Protein AF-A0A962ATX3-F1 (afdb_monomer_lite)

Radius of gyration: 27.22 Å; chains: 1; bounding box: 55×56×66 Å

Sequence (252 aa):
GVVLRQKAVEPQGEARDFSWIAAELARRSGLLDGYVAQLNRGISGVSPLKGETYDFALNAESALDPDKVWDAVCKAATVTLSQGKDCHGLDWFKEHGFYAIPQSRLGWYLTPTLEKQGLRYELPYQERLLRIGRELGNRLHENEIHWWDEQLTEYVGLPDWHDVPGRWERALVNAGGSLEEFPFWLLATKSMQYHSGGNAAIALMDEVSENLHGATGVILNEKTAQKLGISENDRVEVRSHIGATYGKAALV

Foldseek 3Di:
DDFDDDDPDPDDDPDDDPLLVVLVCCVVVVNLVVQLVCLQCAVVADHHLDDPQHHLRDDSVLSNPVQSSQQSRQQRRQCVQVVNPDGDGDVVCVVVRDDDDDDDPVVVDCVVVCVVVVHDDLPQFDPVLLVVLVVVVVVCVVVPNDPCVVVSVCSGRGDDDDPPVVVVQVVQVVLVHHCVVVVDDDDDDDQPLDPDVPCVPPVVSVVVQVPDQPRFWAEDEPVVCVVVVHDAQDWDWDDDSVDIDITGYRYD

Structure (mmCIF, N/CA/C/O backbone):
data_AF-A0A962ATX3-F1
#
_entry.id   AF-A0A962ATX3-F1
#
loop_
_atom_site.group_PDB
_atom_site.id
_atom_site.type_symbol
_atom_site.label_atom_id
_atom_site.label_alt_id
_atom_site.label_comp_id
_atom_site.label_asym_id
_atom_site.label_entity_id
_atom_site.label_seq_id
_atom_site.pdbx_PDB_ins_code
_atom_site.Cartn_x
_atom_site.Cartn_y
_atom_site.Cartn_z
_atom_site.occupancy
_atom_site.B_iso_or_equiv
_atom_site.auth_seq_id
_atom_site.auth_comp_id
_atom_site.auth_asym_id
_atom_site.auth_atom_id
_atom_site.pdbx_PDB_model_num
ATOM 1 N N . GLY A 1 1 ? 18.201 -3.810 -5.733 1.00 91.62 1 GLY A N 1
ATOM 2 C CA . GLY A 1 1 ? 18.114 -5.190 -6.245 1.00 91.62 1 GLY A CA 1
ATOM 3 C C . GLY A 1 1 ? 16.753 -5.410 -6.865 1.00 91.62 1 GLY A C 1
ATOM 4 O O . GLY A 1 1 ? 15.912 -4.525 -6.767 1.00 91.62 1 GLY A O 1
ATOM 5 N N . VAL A 1 2 ? 16.550 -6.566 -7.482 1.00 94.62 2 VAL A N 1
ATOM 6 C CA . VAL A 1 2 ? 15.277 -7.011 -8.064 1.00 94.62 2 VAL A CA 1
ATOM 7 C C . VAL A 1 2 ? 14.985 -8.439 -7.638 1.00 94.62 2 VAL A C 1
ATOM 9 O O . VAL A 1 2 ? 15.907 -9.218 -7.408 1.00 94.62 2 VAL A O 1
ATOM 12 N N . VAL A 1 3 ? 13.704 -8.771 -7.531 1.00 95.31 3 VAL A N 1
ATOM 13 C CA . VAL A 1 3 ? 13.219 -10.097 -7.143 1.00 95.31 3 VAL A CA 1
ATOM 14 C C . VAL A 1 3 ? 12.189 -10.565 -8.160 1.00 95.31 3 VAL A C 1
ATOM 16 O O . VAL A 1 3 ? 11.337 -9.779 -8.579 1.00 95.31 3 VAL A O 1
ATOM 19 N N . LEU A 1 4 ? 12.267 -11.835 -8.553 1.00 93.06 4 LEU A N 1
ATOM 20 C CA . LEU A 1 4 ? 11.255 -12.465 -9.388 1.00 93.06 4 LEU A CA 1
ATOM 21 C C . LEU A 1 4 ? 10.217 -13.140 -8.493 1.00 93.06 4 LEU A C 1
ATOM 23 O O . LEU A 1 4 ? 10.527 -14.057 -7.732 1.00 93.06 4 LEU A O 1
ATOM 27 N N . ARG A 1 5 ? 8.955 -12.731 -8.629 1.00 90.69 5 ARG A N 1
ATOM 28 C CA . ARG A 1 5 ? 7.831 -13.496 -8.090 1.00 90.69 5 ARG A CA 1
ATOM 29 C C . ARG A 1 5 ? 7.410 -14.531 -9.130 1.00 90.69 5 ARG A C 1
ATOM 31 O O . ARG A 1 5 ? 6.688 -14.201 -10.062 1.00 90.69 5 ARG A O 1
ATOM 38 N N . GLN A 1 6 ? 7.862 -15.770 -8.963 1.00 88.00 6 GLN A N 1
ATOM 39 C CA . GLN A 1 6 ? 7.507 -16.882 -9.849 1.00 88.00 6 GLN A CA 1
ATOM 40 C C . GLN A 1 6 ? 6.391 -17.757 -9.271 1.00 88.00 6 GLN A C 1
ATOM 42 O O . GLN A 1 6 ? 6.128 -17.747 -8.064 1.00 88.00 6 GLN A O 1
ATOM 47 N N . LYS A 1 7 ? 5.738 -18.537 -10.139 1.00 88.62 7 LYS A N 1
ATOM 48 C CA . LYS A 1 7 ? 4.785 -19.561 -9.704 1.00 88.62 7 LYS A CA 1
ATOM 49 C C . LYS A 1 7 ? 5.510 -20.632 -8.881 1.00 88.62 7 LYS A C 1
ATOM 51 O O . LYS A 1 7 ? 6.518 -21.172 -9.319 1.00 88.62 7 LYS A O 1
ATOM 56 N N . ALA A 1 8 ? 4.991 -20.934 -7.693 1.00 88.62 8 ALA A N 1
ATOM 57 C CA . ALA A 1 8 ? 5.473 -22.048 -6.870 1.00 88.62 8 ALA A CA 1
ATOM 58 C C . ALA A 1 8 ? 4.685 -23.346 -7.128 1.00 88.62 8 ALA A C 1
ATOM 60 O O . ALA A 1 8 ? 5.180 -24.438 -6.874 1.00 88.62 8 ALA A O 1
ATOM 61 N N . VAL A 1 9 ? 3.455 -23.217 -7.631 1.00 92.69 9 VAL A N 1
ATOM 62 C CA . VAL A 1 9 ? 2.546 -24.312 -7.987 1.00 92.69 9 VAL A CA 1
ATOM 63 C C . VAL A 1 9 ? 1.795 -23.947 -9.264 1.00 92.69 9 VAL A C 1
ATOM 65 O O . VAL A 1 9 ? 1.727 -22.768 -9.629 1.00 92.69 9 VAL A O 1
ATOM 68 N N . GLU A 1 10 ? 1.206 -24.938 -9.931 1.00 92.50 10 GLU A N 1
ATOM 69 C CA . GLU A 1 10 ? 0.324 -24.656 -11.062 1.00 92.50 10 GLU A CA 1
ATOM 70 C C . GLU A 1 10 ? -0.936 -23.893 -10.609 1.00 92.50 10 GLU A C 1
ATOM 72 O O . GLU A 1 10 ? -1.483 -24.183 -9.532 1.00 92.50 10 GLU A O 1
ATOM 77 N N . PRO A 1 11 ? -1.407 -22.911 -11.405 1.00 91.56 11 PRO A N 1
ATOM 78 C CA . PRO A 1 11 ? -2.624 -22.168 -11.101 1.00 91.56 11 PRO A CA 1
ATOM 79 C C . PRO A 1 11 ? -3.819 -23.101 -10.886 1.00 91.56 11 PRO A C 1
ATOM 81 O O . PRO A 1 11 ? -4.039 -24.039 -11.649 1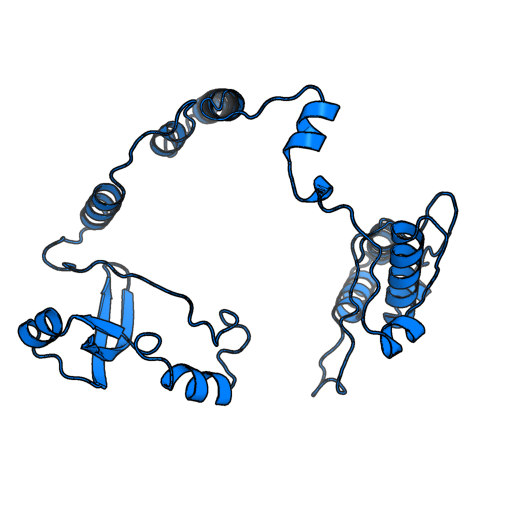.00 91.56 11 PRO A O 1
ATOM 84 N N . GLN A 1 12 ? -4.608 -22.833 -9.846 1.00 93.06 12 GLN A N 1
ATOM 85 C CA . GLN A 1 12 ? -5.828 -23.589 -9.572 1.00 93.06 12 GLN A CA 1
ATOM 86 C C . GLN A 1 12 ? -6.977 -23.072 -10.452 1.00 93.06 12 GLN A C 1
ATOM 88 O O . GLN A 1 12 ? -7.176 -21.861 -10.580 1.00 93.06 12 GLN A O 1
ATOM 93 N N . GLY A 1 13 ? -7.745 -23.987 -11.049 1.00 94.25 13 GLY A N 1
ATOM 94 C CA . GLY A 1 13 ? -8.856 -23.648 -11.942 1.00 94.25 13 GLY A CA 1
ATOM 95 C C . GLY A 1 13 ? -8.405 -22.924 -13.217 1.00 94.25 13 GLY A C 1
ATOM 96 O O . GLY A 1 13 ? -7.436 -23.315 -13.864 1.00 94.25 13 GLY A O 1
ATOM 97 N N . GLU A 1 14 ? -9.115 -21.857 -13.590 1.00 94.75 14 GLU A N 1
ATOM 98 C CA . GLU A 1 14 ? -8.838 -21.065 -14.799 1.00 94.75 14 GLU A CA 1
ATOM 99 C C . GLU A 1 14 ? -8.003 -19.801 -14.536 1.00 94.75 14 GLU A C 1
ATOM 101 O O . GLU A 1 14 ? -7.940 -18.909 -15.381 1.00 94.75 14 GLU A O 1
ATOM 106 N N . ALA A 1 15 ? -7.337 -19.708 -13.381 1.00 94.00 15 ALA A N 1
ATOM 107 C CA . ALA A 1 15 ? -6.471 -18.574 -13.074 1.00 94.00 15 ALA A CA 1
ATOM 108 C C . ALA A 1 15 ? -5.354 -18.407 -14.128 1.00 94.00 15 ALA A C 1
ATOM 110 O O . ALA A 1 15 ? -4.843 -19.379 -14.699 1.00 94.00 15 ALA A O 1
ATOM 111 N N . ARG A 1 16 ? -4.991 -17.153 -14.413 1.00 92.69 16 ARG A N 1
ATOM 112 C CA . ARG A 1 16 ? -3.966 -16.768 -15.397 1.00 92.69 16 ARG A CA 1
ATOM 113 C C . ARG A 1 16 ? -3.046 -15.704 -14.811 1.00 92.69 16 ARG A C 1
ATOM 115 O O . ARG A 1 16 ? -3.441 -14.967 -13.912 1.00 92.69 16 ARG A O 1
ATOM 122 N N . ASP A 1 17 ? -1.828 -15.634 -15.340 1.00 91.00 17 ASP A N 1
ATOM 123 C CA . ASP A 1 17 ? -0.866 -14.586 -15.000 1.00 91.00 17 ASP A CA 1
ATOM 124 C C . ASP A 1 17 ? -1.398 -13.193 -15.384 1.00 91.00 17 ASP A C 1
ATOM 126 O O . ASP A 1 17 ? -2.063 -13.035 -16.410 1.00 91.00 17 ASP A O 1
ATOM 130 N N . PHE A 1 18 ? -1.091 -12.165 -14.590 1.00 92.12 18 PHE A N 1
ATOM 131 C CA . PHE A 1 18 ? -1.559 -10.804 -14.871 1.00 92.12 18 PHE A CA 1
ATOM 132 C C . PHE A 1 18 ? -0.996 -10.233 -16.176 1.00 92.12 18 PHE A C 1
ATOM 134 O O . PHE A 1 18 ? -1.698 -9.485 -16.856 1.00 92.12 18 PHE A O 1
ATOM 141 N N . SER A 1 19 ? 0.225 -10.607 -16.561 1.00 92.12 19 SER A N 1
ATOM 142 C CA . SER A 1 19 ? 0.828 -10.203 -17.839 1.00 92.12 19 SER A CA 1
ATOM 143 C C . SER A 1 19 ? 0.077 -10.849 -19.000 1.00 92.12 19 SER A C 1
ATOM 145 O O . SER A 1 19 ? -0.226 -10.170 -19.975 1.00 92.12 19 SER A O 1
ATOM 147 N N . TRP A 1 20 ? -0.321 -12.120 -18.854 1.00 95.12 20 TRP A N 1
ATOM 148 C CA . TRP A 1 20 ? -1.184 -12.795 -19.829 1.00 95.12 20 TRP A CA 1
ATOM 149 C C . TRP A 1 20 ? -2.545 -12.098 -19.957 1.00 95.12 20 TRP A C 1
ATOM 151 O O . TRP A 1 20 ? -2.993 -11.820 -21.066 1.00 95.12 20 TRP A O 1
ATOM 161 N N . ILE A 1 21 ? -3.191 -11.770 -18.830 1.00 96.19 21 ILE A N 1
ATOM 162 C CA . ILE A 1 21 ? -4.495 -11.087 -18.825 1.00 96.19 21 ILE A CA 1
ATOM 163 C C . ILE A 1 21 ? -4.382 -9.716 -19.503 1.00 96.19 21 ILE A C 1
ATOM 165 O O . ILE A 1 21 ? -5.198 -9.389 -20.362 1.00 96.19 21 ILE A O 1
ATOM 169 N N . ALA A 1 22 ? -3.369 -8.923 -19.147 1.00 95.81 22 ALA A N 1
ATOM 170 C CA . ALA A 1 22 ? -3.146 -7.603 -19.729 1.00 95.81 22 ALA A CA 1
ATOM 171 C C . ALA A 1 22 ? -2.876 -7.681 -21.239 1.00 95.81 22 ALA A C 1
ATOM 173 O O . ALA A 1 22 ? -3.471 -6.922 -22.005 1.00 95.81 22 ALA A O 1
ATOM 174 N N . ALA A 1 23 ? -2.040 -8.628 -21.668 1.00 96.25 23 ALA A N 1
ATOM 175 C CA . ALA A 1 23 ? -1.739 -8.859 -23.073 1.00 96.25 23 ALA A CA 1
ATOM 176 C C . ALA A 1 23 ? -2.991 -9.270 -23.864 1.00 96.25 23 ALA A C 1
ATOM 178 O O . ALA A 1 23 ? -3.261 -8.726 -24.936 1.00 96.25 23 ALA A O 1
ATOM 179 N N . GLU A 1 24 ? -3.810 -10.170 -23.317 1.00 97.62 24 GLU A N 1
ATOM 180 C CA . GLU A 1 24 ? -5.029 -10.627 -23.981 1.00 97.62 24 GLU A CA 1
ATOM 181 C C . GLU A 1 24 ? -6.105 -9.534 -24.039 1.00 97.62 24 GLU A C 1
ATOM 183 O O . GLU A 1 24 ? -6.782 -9.385 -25.060 1.00 97.62 24 GLU A O 1
ATOM 188 N N . LEU A 1 25 ? -6.232 -8.712 -22.993 1.00 97.75 25 LEU A N 1
ATOM 189 C CA . LEU A 1 25 ? -7.090 -7.527 -23.015 1.00 97.75 25 LEU A CA 1
ATOM 190 C C . LEU A 1 25 ? -6.619 -6.524 -24.069 1.00 97.75 25 LEU A C 1
ATOM 192 O O . LEU A 1 25 ? -7.440 -6.045 -24.852 1.00 97.75 25 LEU A O 1
ATOM 196 N N . ALA A 1 26 ? -5.318 -6.240 -24.144 1.00 97.44 26 ALA A N 1
ATOM 197 C CA . ALA A 1 26 ? -4.757 -5.342 -25.149 1.00 97.44 26 ALA A CA 1
ATOM 198 C C . ALA A 1 26 ? -5.007 -5.866 -26.571 1.00 97.44 26 ALA A C 1
ATOM 200 O O . ALA A 1 26 ? -5.453 -5.118 -27.440 1.00 97.44 26 ALA A O 1
ATOM 201 N N . ARG A 1 27 ? -4.812 -7.169 -26.798 1.00 97.62 27 ARG A N 1
ATOM 202 C CA . ARG A 1 27 ? -5.076 -7.816 -28.088 1.00 97.62 27 ARG A CA 1
ATOM 203 C C . ARG A 1 27 ? -6.549 -7.721 -28.486 1.00 97.62 27 ARG A C 1
ATOM 205 O O . ARG A 1 27 ? -6.852 -7.348 -29.615 1.00 97.62 27 ARG A O 1
ATOM 212 N N . ARG A 1 28 ? -7.472 -8.035 -27.571 1.00 98.00 28 ARG A N 1
ATOM 213 C CA . ARG A 1 28 ? -8.923 -8.042 -27.843 1.00 98.00 28 ARG A CA 1
ATOM 214 C C . ARG A 1 28 ? -9.533 -6.647 -27.968 1.00 98.00 28 ARG A C 1
ATOM 216 O O . ARG A 1 28 ? -10.551 -6.501 -28.633 1.00 98.00 28 ARG A O 1
ATOM 223 N N . SER A 1 29 ? -8.925 -5.643 -27.342 1.00 98.06 29 SER A N 1
ATOM 224 C CA . SER A 1 29 ? -9.371 -4.243 -27.405 1.00 98.06 29 SER A CA 1
ATOM 225 C C . SER A 1 29 ? -8.699 -3.420 -28.510 1.00 98.06 29 SER A C 1
ATOM 227 O O . SER A 1 29 ? -9.014 -2.243 -28.658 1.00 98.06 29 SER A O 1
ATOM 229 N N . GLY A 1 30 ? -7.787 -4.010 -29.294 1.00 97.19 30 GLY A N 1
ATOM 230 C CA . GLY A 1 30 ? -7.057 -3.291 -30.345 1.00 97.19 30 GLY A CA 1
ATOM 231 C C . GLY A 1 30 ? -5.980 -2.334 -29.816 1.00 97.19 30 GLY A C 1
ATOM 232 O O . GLY A 1 30 ? -5.569 -1.423 -30.525 1.00 97.19 30 GLY A O 1
ATOM 233 N N . LEU A 1 31 ? -5.513 -2.533 -28.580 1.00 97.81 31 LEU A N 1
ATOM 234 C CA . LEU A 1 31 ? -4.503 -1.708 -27.905 1.00 97.81 31 LEU A CA 1
ATOM 235 C C . LEU A 1 31 ? -3.115 -2.369 -27.859 1.00 97.81 31 LEU A C 1
ATOM 237 O O . LEU A 1 31 ? -2.251 -1.933 -27.097 1.00 97.81 31 LEU A O 1
ATOM 241 N N . LEU A 1 32 ? -2.887 -3.423 -28.652 1.00 97.38 32 LEU A N 1
ATOM 242 C CA . LEU A 1 32 ? -1.660 -4.225 -28.592 1.00 97.38 32 LEU A CA 1
ATOM 243 C C . LEU A 1 32 ? -0.396 -3.390 -28.840 1.00 97.38 32 LEU A C 1
ATOM 245 O O . LEU A 1 32 ? 0.548 -3.485 -28.062 1.00 97.38 32 LEU A O 1
ATOM 249 N N . ASP A 1 33 ? -0.392 -2.519 -29.849 1.00 97.44 33 ASP A N 1
ATOM 250 C CA . ASP A 1 33 ? 0.778 -1.683 -30.158 1.00 97.44 33 ASP A CA 1
ATOM 251 C C . ASP A 1 33 ? 1.105 -0.711 -29.016 1.00 97.44 33 ASP A C 1
ATOM 253 O O . ASP A 1 33 ? 2.266 -0.537 -28.638 1.00 97.44 33 ASP A O 1
ATOM 257 N N . GLY A 1 34 ? 0.069 -0.118 -28.414 1.00 97.38 34 GLY A N 1
ATOM 258 C CA . GLY A 1 34 ? 0.212 0.743 -27.242 1.00 97.38 34 GLY A CA 1
ATOM 259 C C . GLY A 1 34 ? 0.752 -0.022 -26.033 1.00 97.38 34 GLY A C 1
ATOM 260 O O . GLY A 1 34 ? 1.644 0.470 -25.344 1.00 97.38 34 GLY A O 1
ATOM 261 N N . TYR A 1 35 ? 0.265 -1.242 -25.807 1.00 96.94 35 TYR A N 1
ATOM 262 C CA . TYR A 1 35 ? 0.745 -2.128 -24.748 1.00 96.94 35 TYR A CA 1
ATOM 263 C C . TYR A 1 35 ? 2.224 -2.497 -24.935 1.00 96.94 35 TYR A C 1
ATOM 265 O O . TYR A 1 35 ? 3.023 -2.289 -24.022 1.00 96.94 35 TYR A O 1
ATOM 273 N N . VAL A 1 36 ? 2.618 -2.935 -26.136 1.00 97.62 36 VAL A N 1
ATOM 274 C CA . VAL A 1 36 ? 4.014 -3.261 -26.486 1.00 97.62 36 VAL A CA 1
ATOM 275 C C . VAL A 1 36 ? 4.926 -2.052 -26.280 1.00 97.62 36 VAL A C 1
ATOM 277 O O . VAL A 1 36 ? 5.998 -2.167 -25.683 1.00 97.62 36 VAL A O 1
ATOM 280 N N . ALA A 1 37 ? 4.499 -0.866 -26.723 1.00 97.75 37 ALA A N 1
ATOM 281 C CA . ALA A 1 37 ? 5.271 0.359 -26.548 1.00 97.75 37 ALA A CA 1
ATOM 282 C C . ALA A 1 37 ? 5.504 0.692 -25.065 1.00 97.75 37 ALA A C 1
ATOM 284 O O . ALA A 1 37 ? 6.596 1.131 -24.701 1.00 97.75 37 ALA A O 1
ATOM 285 N N . GLN A 1 38 ? 4.510 0.470 -24.201 1.00 97.12 38 GLN A N 1
ATOM 2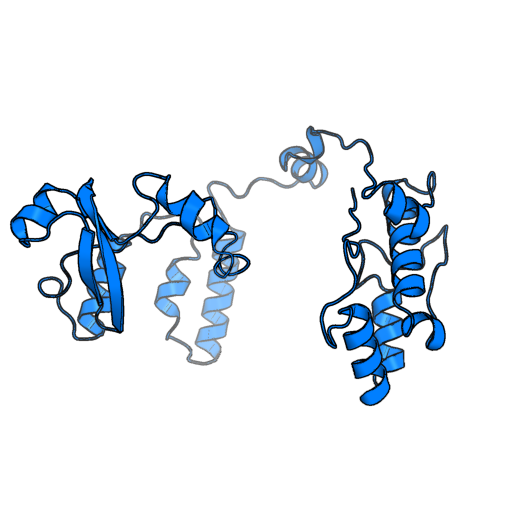86 C CA . GLN A 1 38 ? 4.652 0.697 -22.760 1.00 97.12 38 GLN A CA 1
ATOM 287 C C . GLN A 1 38 ? 5.527 -0.364 -22.084 1.00 97.12 38 GLN A C 1
ATOM 289 O O . GLN A 1 38 ? 6.364 -0.006 -21.253 1.00 97.12 38 GLN A O 1
ATOM 294 N N . LEU A 1 39 ? 5.417 -1.639 -22.479 1.00 96.56 39 LEU A N 1
ATOM 295 C CA . LEU A 1 39 ? 6.339 -2.687 -22.026 1.00 96.56 39 LEU A CA 1
ATOM 296 C C . LEU A 1 39 ? 7.790 -2.321 -22.347 1.00 96.56 39 LEU A C 1
ATOM 298 O O . LEU A 1 39 ? 8.636 -2.331 -21.458 1.00 96.56 39 LEU A O 1
ATOM 302 N N . ASN A 1 40 ? 8.062 -1.897 -23.583 1.00 97.62 40 ASN A N 1
ATOM 303 C CA . ASN A 1 40 ? 9.403 -1.499 -24.017 1.00 97.62 40 ASN A CA 1
ATOM 304 C C . ASN A 1 40 ? 9.936 -0.260 -23.283 1.00 97.62 40 ASN A C 1
ATOM 306 O O . ASN A 1 40 ? 11.144 -0.140 -23.077 1.00 97.62 40 ASN A O 1
ATOM 310 N N . ARG A 1 41 ? 9.051 0.636 -22.829 1.00 96.88 41 ARG A N 1
ATOM 311 C CA . ARG A 1 41 ? 9.404 1.768 -21.952 1.00 96.88 41 ARG A CA 1
ATOM 312 C C . ARG A 1 41 ? 9.690 1.356 -20.505 1.00 96.88 41 ARG A C 1
ATOM 314 O O . ARG A 1 41 ? 10.130 2.196 -19.727 1.00 96.88 41 ARG A O 1
ATOM 321 N N . GLY A 1 42 ? 9.482 0.087 -20.156 1.00 93.88 42 GLY A N 1
ATOM 322 C CA . GLY A 1 42 ? 9.803 -0.467 -18.845 1.00 93.88 42 GLY A CA 1
ATOM 323 C C . GLY A 1 42 ? 8.666 -0.393 -17.831 1.00 93.88 42 GLY A C 1
ATOM 324 O O . GLY A 1 42 ? 8.933 -0.542 -16.645 1.00 93.88 42 GLY A O 1
ATOM 325 N N . ILE A 1 43 ? 7.408 -0.188 -18.251 1.00 91.06 43 ILE A N 1
ATOM 326 C CA . ILE A 1 43 ? 6.273 -0.023 -17.317 1.00 91.06 43 ILE A CA 1
ATOM 327 C C . ILE A 1 43 ? 6.079 -1.223 -16.371 1.00 91.06 43 ILE A C 1
ATOM 329 O O . ILE A 1 43 ? 5.577 -1.070 -15.261 1.00 91.06 43 ILE A O 1
ATOM 333 N N . SER A 1 44 ? 6.481 -2.416 -16.812 1.00 80.12 44 SER A N 1
ATOM 334 C CA . SER A 1 44 ? 6.357 -3.674 -16.067 1.00 80.12 44 SER A CA 1
ATOM 335 C C . SER A 1 44 ? 7.645 -4.084 -15.346 1.00 80.12 44 SER A C 1
ATOM 337 O O . SER A 1 44 ? 7.708 -5.176 -14.789 1.00 80.12 44 SER A O 1
ATOM 339 N N . GLY A 1 45 ? 8.678 -3.238 -15.359 1.00 84.38 45 GLY A N 1
ATOM 340 C CA . GLY A 1 45 ? 9.995 -3.543 -14.810 1.00 84.38 45 GLY A CA 1
ATOM 341 C C . GLY A 1 45 ? 10.655 -2.342 -14.139 1.00 84.38 45 GLY A C 1
ATOM 342 O O . GLY A 1 45 ? 10.027 -1.331 -13.843 1.00 84.38 45 GLY A O 1
ATOM 343 N N . VAL A 1 46 ? 11.956 -2.468 -13.878 1.00 80.75 46 VAL A N 1
ATOM 344 C CA . VAL A 1 46 ? 12.764 -1.406 -13.247 1.00 80.75 46 VAL A CA 1
ATOM 345 C C . VAL A 1 46 ? 13.431 -0.504 -14.291 1.00 80.75 46 VAL A C 1
ATOM 347 O O . VAL A 1 46 ? 13.949 0.562 -13.964 1.00 80.75 46 VAL A O 1
ATOM 350 N N . SER A 1 47 ? 13.464 -0.919 -15.559 1.00 92.62 47 SER A N 1
ATOM 351 C CA . SER A 1 47 ? 14.202 -0.229 -16.619 1.00 92.62 47 SER A CA 1
ATOM 352 C C . SER A 1 47 ? 13.540 -0.438 -17.983 1.00 92.62 47 SER A C 1
ATOM 354 O O . SER A 1 47 ? 12.867 -1.457 -18.171 1.00 92.62 47 SER A O 1
ATOM 356 N N . PRO A 1 48 ? 13.722 0.495 -18.936 1.00 96.88 48 PRO A N 1
ATOM 357 C CA . PRO A 1 48 ? 13.345 0.280 -20.329 1.00 96.88 48 PRO A CA 1
ATOM 358 C C . PRO A 1 48 ? 13.977 -0.996 -20.888 1.00 96.88 48 PRO A C 1
ATOM 360 O O . PRO A 1 48 ? 15.080 -1.366 -20.499 1.00 96.88 48 PRO A O 1
ATOM 363 N N . LEU A 1 49 ? 13.312 -1.652 -21.838 1.00 97.50 49 LEU A N 1
ATOM 364 C CA . LEU A 1 49 ? 13.843 -2.879 -22.450 1.00 97.50 49 LEU A CA 1
ATOM 365 C C . LEU A 1 49 ? 14.948 -2.601 -23.474 1.00 97.50 49 LEU A C 1
ATOM 367 O O . LEU A 1 49 ? 15.604 -3.525 -23.944 1.00 97.50 49 LEU A O 1
ATOM 371 N N . LYS A 1 50 ? 15.189 -1.329 -23.791 1.00 96.88 50 LYS A N 1
ATOM 372 C CA . LYS A 1 50 ? 16.256 -0.870 -24.673 1.00 96.88 50 LYS A CA 1
ATOM 373 C C . LYS A 1 50 ? 17.021 0.271 -24.013 1.00 96.88 50 LYS A C 1
ATOM 375 O O . LYS A 1 50 ? 16.416 1.253 -23.585 1.00 96.88 50 LYS A O 1
ATOM 380 N N . GLY A 1 51 ? 18.341 0.140 -23.971 1.00 92.81 51 GLY A N 1
ATOM 381 C CA . GLY A 1 51 ? 19.273 1.145 -23.470 1.00 92.81 51 GLY A CA 1
ATOM 382 C C . GLY A 1 51 ? 20.396 1.413 -24.470 1.00 92.81 51 GLY A C 1
ATOM 383 O O . GLY A 1 51 ? 20.341 0.984 -25.619 1.00 92.81 51 GLY A O 1
ATOM 384 N N . GLU A 1 52 ? 21.438 2.118 -24.032 1.00 92.00 52 GLU A N 1
ATOM 385 C CA . GLU A 1 52 ? 22.604 2.408 -24.883 1.00 92.00 52 GLU A CA 1
ATOM 386 C C . GLU A 1 52 ? 23.416 1.148 -25.218 1.00 92.00 52 GLU A C 1
ATOM 388 O O . GLU A 1 52 ? 23.969 1.033 -26.308 1.00 92.00 52 GLU A O 1
ATOM 393 N N . THR A 1 53 ? 23.479 0.195 -24.284 1.00 91.75 53 THR A N 1
ATOM 394 C CA . THR A 1 53 ? 24.349 -0.990 -24.362 1.00 91.75 53 THR A CA 1
ATOM 395 C C . THR A 1 53 ? 23.593 -2.303 -24.566 1.00 91.75 53 THR A C 1
ATOM 397 O O . THR A 1 53 ? 24.219 -3.358 -24.649 1.00 91.75 53 THR A O 1
ATOM 400 N N . TYR A 1 54 ? 22.261 -2.265 -24.641 1.00 96.06 54 TYR A N 1
ATOM 401 C CA . TYR A 1 54 ? 21.421 -3.453 -24.782 1.00 96.06 54 TYR A CA 1
ATOM 402 C C . TYR A 1 54 ? 20.109 -3.152 -25.513 1.00 96.06 54 TYR A C 1
ATOM 404 O O . TYR A 1 54 ? 19.577 -2.044 -25.437 1.00 96.06 54 TYR A O 1
ATOM 412 N N . ASP A 1 55 ? 19.559 -4.169 -26.175 1.00 97.31 55 ASP A N 1
ATOM 413 C CA . ASP A 1 55 ? 18.241 -4.119 -26.807 1.00 97.31 55 ASP A CA 1
ATOM 414 C C . ASP A 1 55 ? 17.523 -5.461 -26.608 1.00 97.31 55 ASP A C 1
ATOM 416 O O . ASP A 1 55 ? 17.863 -6.469 -27.225 1.00 97.31 55 ASP A O 1
ATOM 420 N N . PHE A 1 56 ? 16.551 -5.469 -25.698 1.00 97.75 56 PHE A N 1
ATOM 421 C CA . PHE A 1 56 ? 15.652 -6.586 -25.404 1.00 97.75 56 PHE A CA 1
ATOM 422 C C . PHE A 1 56 ? 14.202 -6.221 -25.748 1.00 97.75 56 PHE A C 1
ATOM 424 O O . PHE A 1 56 ? 13.267 -6.761 -25.156 1.00 97.75 56 PHE A O 1
ATOM 431 N N . ALA A 1 57 ? 14.003 -5.260 -26.658 1.00 97.44 57 ALA A N 1
ATOM 432 C CA . ALA A 1 57 ? 12.677 -4.795 -27.021 1.00 97.44 57 ALA A CA 1
ATOM 433 C C . ALA A 1 57 ? 11.809 -5.931 -27.581 1.00 97.44 57 ALA A C 1
ATOM 435 O O . ALA A 1 57 ? 12.236 -6.766 -28.379 1.00 97.44 57 ALA A O 1
ATOM 436 N N . LEU A 1 58 ? 10.549 -5.917 -27.170 1.00 97.50 58 LEU A N 1
ATOM 437 C CA . LEU A 1 58 ? 9.521 -6.856 -27.574 1.00 97.50 58 LEU A CA 1
ATOM 438 C C . LEU A 1 58 ? 8.794 -6.336 -28.816 1.00 97.50 58 LEU A C 1
ATOM 440 O O . LEU A 1 58 ? 8.563 -5.134 -28.973 1.00 97.50 58 LEU A O 1
ATOM 444 N N . ASN A 1 59 ? 8.376 -7.263 -29.670 1.00 97.25 59 ASN A N 1
ATOM 445 C CA . ASN A 1 59 ? 7.382 -7.040 -30.714 1.00 97.25 59 ASN A CA 1
ATOM 446 C C . ASN A 1 59 ? 5.991 -7.528 -30.261 1.00 97.25 59 ASN A C 1
ATOM 448 O O . ASN A 1 59 ? 5.838 -8.082 -29.168 1.00 97.25 59 ASN A O 1
ATOM 452 N N . ALA A 1 60 ? 4.984 -7.336 -31.118 1.00 95.38 60 ALA A N 1
ATOM 453 C CA . ALA A 1 60 ? 3.599 -7.720 -30.848 1.00 95.38 60 ALA A CA 1
ATOM 454 C C . ALA A 1 60 ? 3.431 -9.205 -30.493 1.00 95.38 60 ALA A C 1
ATOM 456 O O . ALA A 1 60 ? 2.663 -9.516 -29.594 1.00 95.38 60 ALA A O 1
ATOM 457 N N . GLU A 1 61 ? 4.155 -10.115 -31.145 1.00 95.50 61 GLU A N 1
ATOM 458 C CA . GLU A 1 61 ? 4.060 -11.552 -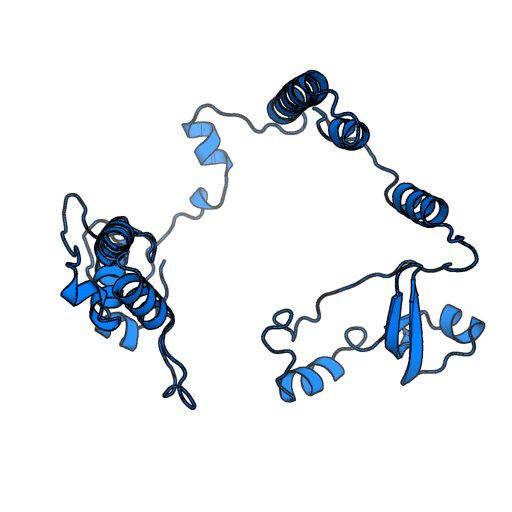30.871 1.00 95.50 61 GLU A CA 1
ATOM 459 C C . GLU A 1 61 ? 4.737 -11.914 -29.545 1.00 95.50 61 GLU A C 1
ATOM 461 O O . GLU A 1 61 ? 4.154 -12.600 -28.710 1.00 95.50 61 GLU A O 1
ATOM 466 N N . SER A 1 62 ? 5.950 -11.408 -29.305 1.00 95.81 62 SER A N 1
ATOM 467 C CA . SER A 1 62 ? 6.677 -11.679 -28.062 1.00 95.81 62 SER A CA 1
ATOM 468 C C . SER A 1 62 ? 6.018 -11.057 -26.832 1.00 95.81 62 SER A C 1
ATOM 470 O O . SER A 1 62 ? 6.166 -11.588 -25.741 1.00 95.81 62 SER A O 1
ATOM 472 N N . ALA A 1 63 ? 5.280 -9.955 -26.994 1.00 95.06 63 ALA A N 1
ATOM 473 C CA . ALA A 1 63 ? 4.553 -9.315 -25.900 1.00 95.06 63 ALA A CA 1
ATOM 474 C C . ALA A 1 63 ? 3.306 -10.095 -25.452 1.00 95.06 63 ALA A C 1
ATOM 476 O O . ALA A 1 63 ? 2.776 -9.821 -24.379 1.00 95.06 63 ALA A O 1
ATOM 477 N N . LEU A 1 64 ? 2.830 -11.054 -26.256 1.00 95.75 64 LEU A N 1
ATOM 478 C CA . LEU A 1 64 ? 1.724 -11.943 -25.884 1.00 95.75 64 LEU A CA 1
ATOM 479 C C . LEU A 1 64 ? 2.186 -13.148 -25.051 1.00 95.75 64 LEU A C 1
ATOM 481 O O . LEU A 1 64 ? 1.348 -13.880 -24.527 1.00 95.75 64 LEU A O 1
ATOM 485 N N . ASP A 1 65 ? 3.497 -13.356 -24.929 1.00 95.88 65 ASP A N 1
ATOM 486 C CA . ASP A 1 65 ? 4.102 -14.472 -24.208 1.00 95.88 65 ASP A CA 1
ATOM 487 C C . ASP A 1 65 ? 4.729 -13.974 -22.893 1.00 95.88 65 ASP A C 1
ATOM 489 O O . ASP A 1 65 ? 5.775 -13.314 -22.925 1.00 95.88 65 ASP A O 1
ATOM 493 N N . PRO A 1 66 ? 4.123 -14.278 -21.727 1.00 94.56 66 PRO A N 1
ATOM 494 C CA . PRO A 1 66 ? 4.638 -13.838 -20.435 1.00 94.56 66 PRO A CA 1
ATOM 495 C C . PRO A 1 66 ? 6.100 -14.220 -20.190 1.00 94.56 66 PRO A C 1
ATOM 497 O O . PRO A 1 66 ? 6.836 -13.411 -19.631 1.00 94.56 66 PRO A O 1
ATOM 500 N N . ASP A 1 67 ? 6.553 -15.398 -20.628 1.00 95.19 67 ASP A N 1
ATOM 501 C CA . ASP A 1 67 ? 7.927 -15.840 -20.365 1.00 95.19 67 ASP A CA 1
ATOM 502 C C . ASP A 1 67 ? 8.935 -14.994 -21.158 1.00 95.19 67 ASP A C 1
ATOM 504 O O . ASP A 1 67 ? 9.978 -14.619 -20.622 1.00 95.19 67 ASP A O 1
ATOM 508 N N . LYS A 1 68 ? 8.598 -14.591 -22.392 1.00 96.94 68 LYS A N 1
ATOM 509 C CA . LYS A 1 68 ? 9.425 -13.656 -23.179 1.00 96.94 68 LYS A CA 1
ATOM 510 C C . LYS A 1 68 ? 9.439 -12.256 -22.576 1.00 96.94 68 LYS A C 1
ATOM 512 O O . LYS A 1 68 ? 10.492 -11.619 -22.542 1.00 96.94 68 LYS A O 1
ATOM 517 N N . VAL A 1 69 ? 8.289 -11.785 -22.090 1.00 96.00 69 VAL A N 1
ATOM 518 C CA . VAL A 1 69 ? 8.190 -10.488 -21.407 1.00 96.00 69 VAL A CA 1
ATOM 519 C C . VAL A 1 69 ? 9.080 -10.481 -20.165 1.00 96.00 69 VAL A C 1
ATOM 521 O O . VAL A 1 69 ? 9.916 -9.591 -20.009 1.00 96.00 69 VAL A O 1
ATOM 524 N N . TRP A 1 70 ? 8.944 -11.487 -19.300 1.00 96.06 70 TRP A N 1
ATOM 525 C CA . TRP A 1 70 ? 9.710 -11.566 -18.060 1.00 96.06 70 TRP A CA 1
ATOM 526 C C . TRP A 1 70 ? 11.198 -11.815 -18.296 1.00 96.06 70 TRP A C 1
ATOM 528 O O . TRP A 1 70 ? 12.012 -11.239 -17.580 1.00 96.06 70 TRP A O 1
ATOM 538 N N . ASP A 1 71 ? 11.581 -12.577 -19.321 1.00 97.38 71 ASP A N 1
ATOM 539 C CA . ASP A 1 71 ? 12.987 -12.730 -19.701 1.00 97.38 71 ASP A CA 1
ATOM 540 C C . ASP A 1 71 ? 13.623 -11.394 -20.113 1.00 97.38 71 ASP A C 1
ATOM 542 O O . ASP A 1 71 ? 14.691 -11.038 -19.607 1.00 97.38 71 ASP A O 1
ATOM 546 N N . ALA A 1 72 ? 12.941 -10.608 -20.951 1.00 97.44 72 ALA A N 1
ATOM 547 C CA . ALA A 1 72 ? 13.406 -9.277 -21.335 1.00 97.44 72 ALA A CA 1
ATOM 548 C C . ALA A 1 72 ? 13.512 -8.335 -20.124 1.00 97.44 72 ALA A C 1
ATOM 550 O O . ALA A 1 72 ? 14.514 -7.632 -19.971 1.00 97.44 72 ALA A O 1
ATOM 551 N N . VAL A 1 73 ? 12.519 -8.355 -19.227 1.00 96.62 73 VAL A N 1
ATOM 552 C CA . VAL A 1 73 ? 12.517 -7.548 -17.995 1.00 96.62 73 VAL A CA 1
ATOM 553 C C . VAL A 1 73 ? 13.665 -7.948 -17.062 1.00 96.62 73 VAL A C 1
ATOM 555 O O . VAL A 1 73 ? 14.365 -7.070 -16.556 1.00 96.62 73 VAL A O 1
ATOM 558 N N . CYS A 1 74 ? 13.905 -9.247 -16.857 1.00 97.06 74 CYS A N 1
ATOM 559 C CA . CYS A 1 74 ? 15.011 -9.759 -16.043 1.00 97.06 74 CYS A CA 1
ATOM 560 C C . CYS A 1 74 ? 16.375 -9.321 -16.597 1.00 97.06 74 CYS A C 1
ATOM 562 O O . CYS A 1 74 ? 17.215 -8.815 -15.842 1.00 97.06 74 CYS A O 1
ATOM 564 N N . LYS A 1 75 ? 16.575 -9.432 -17.917 1.00 97.62 75 LYS A N 1
ATOM 565 C CA . LYS A 1 75 ? 17.811 -9.002 -18.587 1.00 97.62 75 LYS A CA 1
ATOM 566 C C . LYS A 1 75 ? 18.016 -7.496 -18.471 1.00 97.62 75 LYS A C 1
ATOM 568 O O . LYS A 1 75 ? 19.077 -7.056 -18.037 1.00 97.62 75 LYS A O 1
ATOM 573 N N . ALA A 1 76 ? 16.993 -6.698 -18.778 1.00 97.38 76 ALA A N 1
ATOM 574 C CA . ALA A 1 76 ? 17.072 -5.241 -18.683 1.00 97.38 76 ALA A CA 1
ATOM 575 C C . ALA A 1 76 ? 17.369 -4.777 -17.248 1.00 97.38 76 ALA A C 1
ATOM 577 O O . ALA A 1 76 ? 18.224 -3.914 -17.032 1.00 97.38 76 ALA A O 1
ATOM 578 N N . ALA A 1 77 ? 16.711 -5.381 -16.253 1.00 95.88 77 ALA A N 1
ATOM 579 C CA . ALA A 1 77 ? 16.923 -5.060 -14.848 1.00 95.88 77 ALA A CA 1
ATOM 580 C C . ALA A 1 77 ? 18.344 -5.400 -14.377 1.00 95.88 77 ALA A C 1
ATOM 582 O O . ALA A 1 77 ? 18.962 -4.604 -13.669 1.00 95.88 77 ALA A O 1
ATOM 583 N N . THR A 1 78 ? 18.879 -6.559 -14.768 1.00 96.44 78 THR A N 1
ATOM 584 C CA . THR A 1 78 ? 20.218 -6.997 -14.340 1.00 96.44 78 THR A CA 1
ATOM 585 C C . THR A 1 78 ? 21.326 -6.228 -15.037 1.00 96.44 78 THR A C 1
ATOM 587 O O . THR A 1 78 ? 22.241 -5.761 -14.361 1.00 96.44 78 THR A O 1
ATOM 590 N N . VAL A 1 79 ? 21.198 -5.972 -16.340 1.00 96.50 79 VAL A N 1
ATOM 591 C CA . VAL A 1 79 ? 22.134 -5.122 -17.088 1.00 96.50 79 VAL A CA 1
ATOM 592 C C . VAL A 1 79 ? 22.149 -3.704 -16.525 1.00 96.50 79 VAL A C 1
ATOM 594 O O . VAL A 1 79 ? 23.219 -3.143 -16.293 1.00 96.50 79 VAL A O 1
ATOM 597 N N . THR A 1 80 ? 20.980 -3.129 -16.235 1.00 94.56 80 THR A N 1
ATOM 598 C CA . THR A 1 80 ? 20.904 -1.756 -15.717 1.00 94.56 80 THR A CA 1
ATOM 599 C C . THR A 1 80 ? 21.467 -1.654 -14.301 1.00 94.56 80 THR A C 1
ATOM 601 O O . THR A 1 80 ? 22.274 -0.766 -14.027 1.00 94.56 80 THR A O 1
ATOM 604 N N . LEU A 1 81 ? 21.103 -2.575 -13.401 1.00 94.06 81 LEU A N 1
ATOM 605 C CA . LEU A 1 81 ? 21.620 -2.575 -12.029 1.00 94.06 81 LEU A CA 1
ATOM 606 C C . LEU A 1 81 ? 23.129 -2.825 -11.973 1.00 94.06 81 LEU A C 1
ATOM 608 O O . LEU A 1 81 ? 23.823 -2.182 -11.192 1.00 94.06 81 LEU A O 1
ATOM 612 N N . SER A 1 82 ? 23.637 -3.744 -12.790 1.00 94.31 82 SER A N 1
ATOM 613 C CA . SER A 1 82 ? 25.054 -4.117 -12.812 1.00 94.31 82 SER A CA 1
ATOM 614 C C . SER A 1 82 ? 25.935 -3.148 -13.605 1.00 94.31 82 SER A C 1
ATOM 616 O O . SER A 1 82 ? 27.159 -3.290 -13.596 1.00 94.31 82 SER A O 1
ATOM 618 N N . GLN A 1 83 ? 25.326 -2.170 -14.289 1.00 93.50 83 GLN A N 1
ATOM 619 C CA . GLN A 1 83 ? 25.982 -1.287 -15.257 1.00 93.50 83 GLN A CA 1
ATOM 620 C C . GLN A 1 83 ? 26.679 -2.076 -16.379 1.00 93.50 83 GLN A C 1
ATOM 622 O O . GLN A 1 83 ? 27.820 -1.801 -16.742 1.00 93.50 83 GLN A O 1
ATOM 627 N N . GLY A 1 84 ? 25.990 -3.086 -16.915 1.00 93.94 84 GLY A N 1
ATOM 628 C CA . GLY A 1 84 ? 26.449 -3.891 -18.048 1.00 93.94 84 GLY A CA 1
ATOM 629 C C . GLY A 1 84 ? 27.376 -5.055 -17.706 1.00 93.94 84 GLY A C 1
ATOM 630 O O . GLY A 1 84 ? 27.842 -5.722 -18.624 1.00 93.94 84 GLY A O 1
ATOM 631 N N . LYS A 1 85 ? 27.651 -5.316 -16.423 1.00 95.12 85 LYS A N 1
ATOM 632 C CA . LYS A 1 85 ? 28.521 -6.430 -16.008 1.00 95.12 85 LYS A CA 1
ATOM 633 C C . LYS A 1 85 ? 27.821 -7.782 -16.088 1.00 95.12 85 LYS A C 1
ATOM 635 O O . LYS A 1 85 ? 28.434 -8.754 -16.512 1.00 95.12 85 LYS A O 1
ATOM 640 N N . ASP A 1 86 ? 26.546 -7.809 -15.717 1.00 96.56 86 ASP A N 1
ATOM 641 C CA . ASP A 1 86 ? 25.731 -9.015 -15.640 1.00 96.56 86 ASP A CA 1
ATOM 642 C C . ASP A 1 86 ? 24.488 -8.878 -16.522 1.00 96.56 86 ASP A C 1
ATOM 644 O O . ASP A 1 86 ? 23.897 -7.802 -16.631 1.00 96.56 86 ASP A O 1
ATOM 648 N N . CYS A 1 87 ? 24.065 -9.988 -17.125 1.00 97.06 87 CYS A N 1
ATOM 649 C CA . CYS A 1 87 ? 22.838 -10.088 -17.909 1.00 97.06 87 CYS A CA 1
ATOM 650 C C . CYS A 1 87 ? 22.191 -11.443 -17.618 1.00 97.06 87 CYS A C 1
ATOM 652 O O . CYS A 1 87 ? 22.553 -12.460 -18.211 1.00 97.06 87 CYS A O 1
ATOM 654 N N . HIS A 1 88 ? 21.259 -11.464 -16.669 1.00 97.94 88 HIS A N 1
ATOM 655 C CA . HIS A 1 88 ? 20.561 -12.679 -16.271 1.00 97.94 88 HIS A CA 1
ATOM 656 C C . HIS A 1 88 ? 19.102 -12.626 -16.717 1.00 97.94 88 HIS A C 1
ATOM 658 O O . HIS A 1 88 ? 18.374 -11.684 -16.404 1.00 97.94 88 HIS A O 1
ATOM 664 N N . GLY A 1 89 ? 18.698 -13.653 -17.461 1.00 97.31 89 GLY A N 1
ATOM 665 C CA . GLY A 1 89 ? 17.332 -13.839 -17.939 1.00 97.31 89 GLY A CA 1
ATOM 666 C C . GLY A 1 89 ? 16.445 -14.598 -16.963 1.00 97.31 89 GLY A C 1
ATOM 667 O O . GLY A 1 89 ? 16.833 -14.884 -15.827 1.00 97.31 89 GLY A O 1
ATOM 668 N N . LEU A 1 90 ? 15.248 -14.939 -17.432 1.00 96.88 90 LEU A N 1
ATOM 669 C CA . LEU A 1 90 ? 14.205 -15.547 -16.608 1.00 96.88 90 LEU A CA 1
ATOM 670 C C . LEU A 1 90 ? 14.664 -16.856 -15.948 1.00 96.88 90 LEU A C 1
ATOM 672 O O . LEU A 1 90 ? 14.430 -17.041 -14.758 1.00 96.88 90 LEU A O 1
ATOM 676 N N . ASP A 1 91 ? 15.360 -17.731 -16.675 1.00 97.25 91 ASP A N 1
ATOM 677 C CA . ASP A 1 91 ? 15.802 -19.033 -16.148 1.00 97.25 91 ASP A CA 1
ATOM 678 C C . ASP A 1 91 ? 16.763 -18.895 -14.964 1.00 97.25 91 ASP A C 1
ATOM 680 O O . ASP A 1 91 ? 16.625 -19.591 -13.959 1.00 97.25 91 ASP A O 1
ATOM 684 N N . TRP A 1 92 ? 17.678 -17.925 -15.026 1.00 97.94 92 TRP A N 1
ATOM 685 C CA . TRP A 1 92 ? 18.582 -17.641 -13.915 1.00 97.94 92 TRP A CA 1
ATOM 686 C C . TRP A 1 92 ? 17.805 -17.163 -12.683 1.00 97.94 92 TRP A C 1
ATOM 688 O O . TRP A 1 92 ? 18.073 -17.611 -11.571 1.00 97.94 92 TRP A O 1
ATOM 698 N N . PHE A 1 93 ? 16.794 -16.305 -12.864 1.00 97.00 93 PHE A N 1
ATOM 699 C CA . PHE A 1 93 ? 15.934 -15.872 -11.759 1.00 97.00 93 PHE A CA 1
ATOM 700 C C . PHE A 1 93 ? 15.031 -16.987 -11.227 1.00 97.00 93 PHE A C 1
ATOM 702 O O . PHE A 1 93 ? 14.734 -16.983 -10.034 1.00 97.00 93 PHE A O 1
ATOM 709 N N . LYS A 1 94 ? 14.602 -17.939 -12.063 1.00 95.44 94 LYS A N 1
ATOM 710 C CA . LYS A 1 94 ? 13.859 -19.120 -11.600 1.00 95.44 94 LYS A CA 1
ATOM 711 C C . LYS A 1 94 ? 14.709 -19.952 -10.629 1.00 95.44 94 LYS A C 1
ATOM 713 O O . LYS A 1 94 ? 14.175 -20.446 -9.639 1.00 95.44 94 LYS A O 1
ATOM 718 N N . GLU A 1 95 ? 16.019 -20.033 -10.863 1.00 95.88 95 GLU A N 1
ATOM 719 C CA . GLU A 1 95 ? 16.977 -20.729 -9.992 1.00 95.88 95 GLU A CA 1
ATOM 720 C C . GLU A 1 95 ? 17.388 -19.910 -8.750 1.00 95.88 95 GLU A C 1
ATOM 722 O O . GLU A 1 95 ? 17.423 -20.445 -7.645 1.00 95.88 95 GLU A O 1
ATOM 727 N N . HIS A 1 96 ? 17.665 -18.609 -8.901 1.00 96.19 96 HIS A N 1
ATOM 728 C CA . HIS A 1 96 ? 18.294 -17.786 -7.851 1.00 96.19 96 HIS A CA 1
ATOM 729 C C . HIS A 1 96 ? 17.311 -16.884 -7.080 1.00 96.19 96 HIS A C 1
ATOM 731 O O . HIS A 1 96 ? 17.615 -16.402 -5.989 1.00 96.19 96 HIS A O 1
ATOM 737 N N . GLY A 1 97 ? 16.127 -16.619 -7.638 1.00 94.44 97 GLY A N 1
ATOM 738 C CA . GLY A 1 97 ? 15.045 -15.827 -7.042 1.00 94.44 97 GLY A CA 1
ATOM 739 C C . GLY A 1 97 ? 15.246 -14.306 -7.062 1.00 94.44 97 GLY A C 1
ATOM 740 O O . GLY A 1 97 ? 14.303 -13.568 -7.359 1.00 94.44 97 GLY A O 1
ATOM 741 N N . PHE A 1 98 ? 16.449 -13.805 -6.771 1.00 95.81 98 PHE A N 1
ATOM 742 C CA . PHE A 1 98 ? 16.731 -12.366 -6.723 1.00 95.81 98 PHE A CA 1
ATOM 743 C C . PHE A 1 98 ? 18.150 -12.008 -7.182 1.00 95.81 98 PHE A C 1
ATOM 745 O O . PHE A 1 98 ? 19.069 -12.818 -7.126 1.00 95.81 98 PHE A O 1
ATOM 752 N N . TYR A 1 99 ? 18.328 -10.751 -7.592 1.00 96.44 99 TYR A N 1
ATOM 753 C CA . TYR A 1 99 ? 19.618 -10.164 -7.952 1.00 96.44 99 TYR A CA 1
ATOM 754 C C . TYR A 1 99 ? 19.848 -8.864 -7.172 1.00 96.44 99 TYR A C 1
ATOM 756 O O . TYR A 1 99 ? 18.979 -7.985 -7.105 1.00 96.44 99 TYR A O 1
ATOM 764 N N . ALA A 1 100 ? 21.031 -8.710 -6.581 1.00 95.75 100 ALA A N 1
ATOM 765 C CA . ALA A 1 100 ? 21.394 -7.536 -5.799 1.00 95.75 100 ALA A CA 1
ATOM 766 C C . ALA A 1 100 ? 22.843 -7.119 -6.061 1.00 95.75 100 ALA A C 1
ATOM 768 O O . ALA A 1 100 ? 23.724 -7.955 -6.217 1.00 95.75 100 ALA A O 1
ATOM 769 N N . ILE A 1 101 ? 23.074 -5.807 -6.050 1.00 93.94 101 ILE A N 1
ATOM 770 C CA . ILE A 1 101 ? 24.404 -5.200 -6.113 1.00 93.94 101 ILE A CA 1
ATOM 771 C C . ILE A 1 101 ? 24.736 -4.541 -4.768 1.00 93.94 101 ILE A C 1
ATOM 773 O O . ILE A 1 101 ? 23.812 -4.130 -4.053 1.00 93.94 101 ILE A O 1
ATOM 777 N N . PRO A 1 102 ? 26.024 -4.390 -4.415 1.00 92.31 102 PRO A N 1
ATOM 778 C CA . PRO A 1 102 ? 26.420 -3.592 -3.264 1.00 92.31 102 PRO A CA 1
ATOM 779 C C . PRO A 1 102 ? 25.919 -2.149 -3.399 1.00 92.31 102 PRO A C 1
ATOM 781 O O . PRO A 1 102 ? 26.185 -1.480 -4.396 1.00 92.31 102 PRO A O 1
ATOM 784 N N . GLN A 1 103 ? 25.224 -1.657 -2.376 1.00 87.81 103 GLN A N 1
ATOM 785 C CA . GLN A 1 103 ? 24.762 -0.273 -2.289 1.00 87.81 103 GLN A CA 1
ATOM 786 C C . GLN A 1 103 ? 25.499 0.417 -1.140 1.00 87.81 103 GLN A C 1
ATOM 788 O O . GLN A 1 103 ? 25.585 -0.125 -0.037 1.00 87.81 103 GLN A O 1
ATOM 793 N N . SER A 1 104 ? 26.002 1.632 -1.364 1.00 90.00 104 SER A N 1
ATOM 794 C CA . SER A 1 104 ? 26.566 2.426 -0.270 1.00 90.00 104 SER A CA 1
ATOM 795 C C . SER A 1 104 ? 25.482 2.778 0.747 1.00 90.00 104 SER A C 1
ATOM 797 O O . SER A 1 104 ? 24.433 3.315 0.382 1.00 90.00 104 SER A O 1
ATOM 799 N N . ARG A 1 105 ? 25.770 2.566 2.036 1.00 90.62 105 ARG A N 1
ATOM 800 C CA . ARG A 1 105 ? 24.906 3.003 3.142 1.00 90.62 105 ARG A CA 1
ATOM 801 C C . ARG A 1 105 ? 24.679 4.519 3.138 1.00 90.62 105 ARG A C 1
ATOM 803 O O . ARG A 1 105 ? 23.651 4.972 3.623 1.00 90.62 105 ARG A O 1
ATOM 810 N N . LEU A 1 106 ? 25.585 5.312 2.554 1.00 90.19 106 LEU A N 1
ATOM 811 C CA . LEU A 1 106 ? 25.373 6.757 2.401 1.00 90.19 106 LEU A CA 1
ATOM 812 C C . LEU A 1 106 ? 24.134 7.078 1.559 1.00 90.19 106 LEU A C 1
ATOM 814 O O . LEU A 1 106 ? 23.470 8.070 1.829 1.00 90.19 106 LEU A O 1
ATOM 818 N N . GLY A 1 107 ? 23.781 6.213 0.602 1.00 86.12 107 GLY A N 1
ATOM 819 C CA . GLY A 1 107 ? 22.562 6.360 -0.192 1.00 86.12 107 GLY A CA 1
ATOM 820 C C . GLY A 1 107 ? 21.267 6.161 0.602 1.00 86.12 107 GLY A C 1
ATOM 821 O O . GLY A 1 107 ? 20.198 6.426 0.068 1.00 86.12 107 GLY A O 1
ATOM 822 N N . TRP A 1 108 ? 21.335 5.694 1.855 1.00 89.38 108 TRP A N 1
ATOM 823 C CA . TRP A 1 108 ? 20.164 5.593 2.736 1.00 89.38 108 TRP A CA 1
ATOM 824 C C . TRP A 1 108 ? 19.818 6.928 3.392 1.00 89.38 108 TRP A C 1
ATOM 826 O O . TRP A 1 108 ? 18.706 7.106 3.882 1.00 89.38 108 TRP A O 1
ATOM 836 N N . TYR A 1 109 ? 20.771 7.858 3.427 1.00 92.56 109 TYR A N 1
ATOM 837 C CA . TYR A 1 109 ? 20.588 9.165 4.031 1.00 92.56 109 TYR A CA 1
ATOM 838 C C . TYR A 1 109 ? 20.292 10.199 2.949 1.00 92.56 109 TYR A C 1
ATOM 840 O O . TYR A 1 109 ? 20.906 10.207 1.884 1.00 92.56 109 TYR A O 1
ATOM 848 N N . LEU A 1 110 ? 19.365 11.109 3.243 1.00 92.12 110 LEU A N 1
ATOM 849 C CA . LEU A 1 110 ? 18.996 12.178 2.320 1.00 92.12 110 LEU A CA 1
ATOM 850 C C . LEU A 1 110 ? 20.081 13.270 2.234 1.00 92.12 110 LEU A C 1
ATOM 852 O O . LEU A 1 110 ? 20.294 13.832 1.159 1.00 92.12 110 LEU A O 1
ATOM 856 N N . THR A 1 111 ? 20.809 13.526 3.332 1.00 93.31 111 THR A N 1
ATOM 857 C CA . THR A 1 111 ? 21.791 14.624 3.448 1.00 93.31 111 THR A CA 1
ATOM 858 C C . THR A 1 111 ? 22.801 14.685 2.297 1.00 93.31 111 THR A C 1
ATOM 860 O O . THR A 1 111 ? 22.884 15.745 1.680 1.00 93.31 111 THR A O 1
ATOM 863 N N . PRO A 1 112 ? 23.506 13.596 1.916 1.00 93.75 112 PRO A N 1
ATOM 864 C CA . PRO A 1 112 ? 24.504 13.667 0.843 1.00 93.75 112 PRO A CA 1
ATOM 865 C C . PRO A 1 112 ? 23.912 14.084 -0.510 1.00 93.75 112 PRO A C 1
ATOM 867 O O . PRO A 1 112 ? 24.575 14.728 -1.322 1.00 93.75 112 PRO A O 1
ATOM 870 N N . THR A 1 113 ? 22.650 13.725 -0.765 1.00 93.19 113 THR A N 1
ATOM 871 C CA . THR A 1 113 ? 21.955 14.110 -1.999 1.00 93.19 113 THR A CA 1
ATOM 872 C C . THR A 1 113 ? 21.594 15.593 -1.982 1.00 93.19 113 THR A C 1
ATOM 874 O O . THR A 1 113 ? 21.792 16.269 -2.991 1.00 93.19 113 THR A O 1
ATOM 877 N N . LEU A 1 114 ? 21.119 16.110 -0.843 1.00 93.81 114 LEU A N 1
ATOM 878 C CA . LEU A 1 114 ? 20.809 17.534 -0.683 1.00 93.81 114 LEU A CA 1
ATOM 879 C C . LEU A 1 114 ? 22.062 18.399 -0.839 1.00 93.81 114 LEU A C 1
ATOM 881 O O . LEU A 1 114 ? 22.038 19.346 -1.618 1.00 93.81 114 LEU A O 1
ATOM 885 N N . GLU A 1 115 ? 23.168 18.033 -0.187 1.00 93.75 115 GLU A N 1
ATOM 886 C CA . GLU A 1 115 ? 24.448 18.745 -0.302 1.00 93.75 115 GLU A CA 1
ATOM 887 C C . GLU A 1 115 ? 24.934 18.803 -1.754 1.00 93.75 115 GLU A C 1
ATOM 889 O O . GLU A 1 115 ? 25.268 19.876 -2.255 1.00 93.75 115 GLU A O 1
ATOM 894 N N . LYS A 1 116 ? 24.897 17.669 -2.470 1.00 94.88 116 LYS A N 1
ATOM 895 C CA . LYS A 1 116 ? 25.275 17.601 -3.891 1.00 94.88 116 LYS A CA 1
ATOM 896 C C . LYS A 1 116 ? 24.415 18.508 -4.777 1.00 94.88 116 LYS A C 1
ATOM 898 O O . LYS A 1 116 ? 24.907 19.021 -5.779 1.00 94.88 116 LYS A O 1
ATOM 903 N N . GLN A 1 117 ? 23.138 18.673 -4.441 1.00 95.75 117 GLN A N 1
ATOM 904 C CA . GLN A 1 117 ? 22.205 19.525 -5.180 1.00 95.75 117 GLN A CA 1
ATOM 905 C C . GLN A 1 117 ? 22.204 20.984 -4.689 1.00 95.75 117 GLN A C 1
ATOM 907 O O . GLN A 1 117 ? 21.471 21.799 -5.244 1.00 95.75 117 GLN A O 1
ATOM 912 N N . GLY A 1 118 ? 23.001 21.331 -3.670 1.00 95.31 118 GLY A N 1
ATOM 913 C CA . GLY A 1 118 ? 22.996 22.667 -3.066 1.00 95.31 118 GLY A CA 1
ATOM 914 C C . GLY A 1 118 ? 21.684 23.001 -2.347 1.00 95.31 118 GLY A C 1
ATOM 915 O O . GLY A 1 118 ? 21.286 24.162 -2.285 1.00 95.31 118 GLY A O 1
ATOM 916 N N . LEU A 1 119 ? 20.986 21.984 -1.841 1.00 92.50 119 LEU A N 1
ATOM 917 C CA . LEU A 1 119 ? 19.692 22.104 -1.179 1.00 92.50 119 LEU A CA 1
ATOM 918 C C . LEU A 1 119 ? 19.831 22.027 0.344 1.00 92.50 119 LEU A C 1
ATOM 920 O O . LEU A 1 119 ? 20.769 21.441 0.883 1.00 92.50 119 LEU A O 1
ATOM 924 N N . ARG A 1 120 ? 18.835 22.577 1.043 1.00 90.00 120 ARG A N 1
ATOM 925 C CA . ARG A 1 120 ? 18.679 22.466 2.498 1.00 90.00 120 ARG A CA 1
ATOM 926 C C . ARG A 1 120 ? 17.469 21.612 2.856 1.00 90.00 120 ARG A C 1
ATOM 928 O O . ARG A 1 120 ? 16.547 21.461 2.058 1.00 90.00 120 ARG A O 1
ATOM 935 N N . TYR A 1 121 ? 17.432 21.144 4.099 1.00 90.75 121 TYR A N 1
ATOM 936 C CA . TYR A 1 121 ? 16.184 20.693 4.703 1.00 90.75 121 TYR A CA 1
ATOM 937 C C . TYR A 1 121 ? 15.217 21.876 4.862 1.00 90.75 121 TYR A C 1
ATOM 939 O O . TYR A 1 121 ? 15.609 22.979 5.256 1.00 90.75 121 TYR A O 1
ATOM 947 N N . GLU A 1 122 ? 13.935 21.637 4.597 1.00 87.00 122 GLU A N 1
ATOM 948 C CA . GLU A 1 122 ? 12.849 22.586 4.884 1.00 87.00 122 GLU A CA 1
ATOM 949 C C . GLU A 1 122 ? 12.298 22.443 6.309 1.00 87.00 122 GLU A C 1
ATOM 951 O O . GLU A 1 122 ? 11.193 22.869 6.609 1.00 87.00 122 GLU A O 1
ATOM 956 N N . LEU A 1 123 ? 13.074 21.853 7.216 1.00 84.69 123 LEU A N 1
ATOM 957 C CA . LEU A 1 123 ? 12.738 21.808 8.632 1.00 84.69 123 LEU A CA 1
ATOM 958 C C . LEU A 1 123 ? 13.552 22.864 9.396 1.00 84.69 123 LEU A C 1
ATOM 960 O O . LEU A 1 123 ? 14.751 22.996 9.142 1.00 84.69 123 LEU A O 1
ATOM 964 N N . PRO A 1 124 ? 12.929 23.618 10.322 1.00 86.38 124 PRO A N 1
ATOM 965 C CA . PRO A 1 124 ? 11.510 23.545 10.688 1.00 86.38 124 PRO A CA 1
ATOM 966 C C . PRO A 1 124 ? 10.567 24.275 9.710 1.00 86.38 124 PRO A C 1
ATOM 968 O O . PRO A 1 124 ? 9.374 24.002 9.744 1.00 86.38 124 PRO A O 1
ATOM 971 N N . TYR A 1 125 ? 11.081 25.176 8.855 1.00 92.50 125 TYR A N 1
ATOM 972 C CA . TYR A 1 125 ? 10.261 26.051 8.004 1.00 92.50 125 TYR A CA 1
ATOM 973 C C . TYR A 1 125 ? 10.062 25.550 6.561 1.00 92.50 125 TYR A C 1
ATOM 975 O O . TYR A 1 125 ? 10.977 25.636 5.725 1.00 92.50 125 TYR A O 1
ATOM 983 N N . GLN A 1 126 ? 8.835 25.112 6.276 1.00 92.75 126 GLN A N 1
ATOM 984 C CA . GLN A 1 126 ? 8.361 24.533 5.018 1.00 92.75 126 GLN A CA 1
ATOM 985 C C . GLN A 1 126 ? 7.790 25.594 4.070 1.00 92.75 126 GLN A C 1
ATOM 987 O O . GLN A 1 126 ? 6.585 25.680 3.825 1.00 92.75 126 GLN A O 1
ATOM 992 N N . GLU A 1 127 ? 8.670 26.426 3.513 1.00 92.31 127 GLU A N 1
ATOM 993 C CA . GLU A 1 127 ? 8.282 27.512 2.603 1.00 92.31 127 GLU A CA 1
ATOM 994 C C . GLU A 1 127 ? 7.519 27.012 1.370 1.00 92.31 127 GLU A C 1
ATOM 996 O O . GLU A 1 127 ? 6.562 27.653 0.929 1.00 92.31 127 GLU A O 1
ATOM 1001 N N . ARG A 1 128 ? 7.916 25.859 0.809 1.00 92.44 128 ARG A N 1
ATOM 1002 C CA . ARG A 1 128 ? 7.241 25.303 -0.369 1.00 92.44 128 ARG A CA 1
ATOM 1003 C C . ARG A 1 128 ? 5.809 24.906 -0.058 1.00 92.44 128 ARG A C 1
ATOM 1005 O O . ARG A 1 128 ? 4.941 25.182 -0.880 1.00 92.44 128 ARG A O 1
ATOM 1012 N N . LEU A 1 129 ? 5.569 24.293 1.101 1.00 93.31 129 LEU A N 1
ATOM 1013 C CA . LEU A 1 129 ? 4.228 23.896 1.524 1.00 93.31 129 LEU A CA 1
ATOM 1014 C C . LEU A 1 129 ? 3.332 25.127 1.689 1.00 93.31 129 LEU A C 1
ATOM 1016 O O . LEU A 1 129 ? 2.257 25.176 1.096 1.00 93.31 129 LEU A O 1
ATOM 1020 N N . LEU A 1 130 ? 3.822 26.150 2.398 1.00 94.06 130 LEU A N 1
ATOM 1021 C CA . LEU A 1 130 ? 3.111 27.417 2.580 1.00 94.06 130 LEU A CA 1
ATOM 1022 C C . LEU A 1 130 ? 2.762 28.079 1.242 1.00 94.06 130 LEU A C 1
ATOM 1024 O O . LEU A 1 130 ? 1.637 28.533 1.035 1.00 94.06 130 LEU A O 1
ATOM 1028 N N . ARG A 1 131 ? 3.731 28.152 0.321 1.00 95.75 131 ARG A N 1
ATOM 1029 C CA . ARG A 1 131 ? 3.519 28.760 -0.996 1.00 95.75 131 ARG A CA 1
ATOM 1030 C C . ARG A 1 131 ? 2.485 27.982 -1.810 1.00 95.75 131 ARG A C 1
ATOM 1032 O O . ARG A 1 131 ? 1.563 28.598 -2.334 1.00 95.75 131 ARG A O 1
ATOM 1039 N N . ILE A 1 132 ? 2.606 26.653 -1.870 1.00 95.81 132 ILE A N 1
ATOM 1040 C CA . ILE A 1 132 ? 1.653 25.787 -2.582 1.00 95.81 132 ILE A CA 1
ATOM 1041 C C . ILE A 1 132 ? 0.248 25.923 -1.990 1.00 95.81 132 ILE A C 1
ATOM 1043 O O . ILE A 1 132 ? -0.708 26.023 -2.750 1.00 95.81 132 ILE A O 1
ATOM 1047 N N . GLY A 1 133 ? 0.110 25.991 -0.663 1.00 95.38 133 GLY A N 1
ATOM 1048 C CA . GLY A 1 133 ? -1.183 26.198 -0.008 1.00 95.38 133 GLY A CA 1
ATOM 1049 C C . GLY A 1 133 ? -1.859 27.505 -0.410 1.00 95.38 133 GLY A C 1
ATOM 1050 O O . GLY A 1 133 ? -3.046 27.518 -0.725 1.00 95.38 133 GLY A O 1
ATOM 1051 N N . ARG A 1 134 ? -1.094 28.602 -0.478 1.00 95.81 134 ARG A N 1
ATOM 1052 C CA . ARG A 1 134 ? -1.600 29.907 -0.938 1.00 95.81 134 ARG A CA 1
ATOM 1053 C C . ARG A 1 134 ? -2.016 29.878 -2.405 1.00 95.81 134 ARG A C 1
ATOM 1055 O O . ARG A 1 134 ? -3.081 30.377 -2.749 1.00 95.81 134 ARG A O 1
ATOM 1062 N N . GLU A 1 135 ? -1.188 29.291 -3.266 1.00 97.25 135 GLU A N 1
ATOM 1063 C CA . GLU A 1 135 ? -1.503 29.142 -4.691 1.00 97.25 135 GLU A CA 1
ATOM 1064 C C . GLU A 1 135 ? -2.748 28.269 -4.905 1.00 97.25 135 GLU A C 1
ATOM 1066 O O . GLU A 1 135 ? -3.597 28.606 -5.728 1.00 97.25 135 GLU A O 1
ATOM 1071 N N . LEU A 1 136 ? -2.880 27.178 -4.144 1.00 96.88 136 LEU A N 1
ATOM 1072 C CA . LEU A 1 136 ? -4.051 26.307 -4.162 1.00 96.88 136 LEU A CA 1
ATOM 1073 C C . LEU A 1 136 ? -5.307 27.060 -3.719 1.00 96.88 136 LEU A C 1
ATOM 1075 O O . LEU A 1 136 ? -6.307 27.009 -4.428 1.00 96.88 136 LEU A O 1
ATOM 1079 N N . GLY A 1 137 ? -5.245 27.780 -2.596 1.00 96.75 137 GLY A N 1
ATOM 1080 C CA . GLY A 1 137 ? -6.364 28.579 -2.099 1.00 96.75 137 GLY A CA 1
ATOM 1081 C C . GLY A 1 137 ? -6.850 29.592 -3.130 1.00 96.75 137 GLY A C 1
ATOM 1082 O O . GLY A 1 137 ? -8.028 29.597 -3.471 1.00 96.75 137 GLY A O 1
ATOM 1083 N N . ASN A 1 138 ? -5.927 30.348 -3.731 1.00 97.31 138 ASN A N 1
ATOM 1084 C CA . ASN A 1 138 ? -6.266 31.303 -4.787 1.00 97.31 138 ASN A CA 1
ATOM 1085 C C . ASN A 1 138 ? -6.996 30.626 -5.962 1.00 97.31 138 ASN A C 1
ATOM 1087 O O . ASN A 1 138 ? -8.037 31.111 -6.393 1.00 97.31 138 ASN A O 1
ATOM 1091 N N . ARG A 1 139 ? -6.502 29.476 -6.442 1.00 97.56 139 ARG A N 1
ATOM 1092 C CA . ARG A 1 139 ? -7.124 28.735 -7.559 1.00 97.56 139 ARG A CA 1
ATOM 1093 C C . ARG A 1 139 ? -8.496 28.153 -7.222 1.00 97.56 139 ARG A C 1
ATOM 1095 O O . ARG A 1 139 ? -9.357 28.060 -8.097 1.00 97.56 139 ARG A O 1
ATOM 1102 N N . LEU A 1 140 ? -8.698 27.722 -5.978 1.00 97.75 140 LEU A N 1
ATOM 1103 C CA . LEU A 1 140 ? -10.004 27.260 -5.511 1.00 97.75 140 LEU A CA 1
ATOM 1104 C C . LEU A 1 140 ? -10.995 28.430 -5.484 1.00 97.75 140 LEU A C 1
ATOM 1106 O O . LEU A 1 140 ? -12.094 28.325 -6.030 1.00 97.75 140 LEU A O 1
ATOM 1110 N N . HIS A 1 141 ? -10.577 29.570 -4.934 1.00 97.88 141 HIS A N 1
ATOM 1111 C CA . HIS A 1 141 ? -11.416 30.763 -4.807 1.00 97.88 141 HIS A CA 1
ATOM 1112 C C . HIS A 1 141 ? -11.726 31.429 -6.152 1.00 97.88 141 HIS A C 1
ATOM 1114 O O . HIS A 1 141 ? -12.808 31.985 -6.305 1.00 97.88 141 HIS A O 1
ATOM 1120 N N . GLU A 1 142 ? -10.858 31.293 -7.162 1.00 97.88 142 GLU A N 1
ATOM 1121 C CA . GLU A 1 142 ? -11.157 31.668 -8.559 1.00 97.88 142 GLU A CA 1
ATOM 1122 C C . GLU A 1 142 ? -12.411 30.967 -9.117 1.00 97.88 142 GLU A C 1
ATOM 1124 O O . GLU A 1 142 ? -13.046 31.489 -10.030 1.00 97.88 142 GLU A O 1
ATOM 1129 N N . ASN A 1 143 ? -12.774 29.801 -8.571 1.00 96.94 143 ASN A N 1
ATOM 1130 C CA . ASN A 1 143 ? -13.939 29.008 -8.972 1.00 96.94 143 ASN A CA 1
ATOM 1131 C C . ASN A 1 143 ? -15.016 28.948 -7.871 1.00 96.94 143 ASN A C 1
ATOM 1133 O O . ASN A 1 143 ? -15.825 28.023 -7.867 1.00 96.94 143 ASN A O 1
ATOM 1137 N N . GLU A 1 144 ? -15.006 29.893 -6.920 1.00 97.06 144 GLU A N 1
ATOM 1138 C CA . GLU A 1 144 ? -15.958 29.968 -5.793 1.00 97.06 144 GLU A CA 1
ATOM 1139 C C . GLU A 1 144 ? -15.979 28.698 -4.909 1.00 97.06 144 GLU A C 1
ATOM 1141 O O . GLU A 1 144 ? -16.964 28.385 -4.235 1.00 97.06 144 GLU A O 1
ATOM 1146 N N . ILE A 1 145 ? -14.875 27.941 -4.887 1.00 97.25 145 ILE A N 1
ATOM 1147 C CA . ILE A 1 145 ? -14.737 26.726 -4.079 1.00 97.25 145 ILE A CA 1
ATOM 1148 C C . ILE A 1 145 ? -14.224 27.095 -2.682 1.00 97.25 145 ILE A C 1
ATOM 1150 O O . ILE A 1 145 ? -13.033 27.320 -2.499 1.00 97.25 145 ILE A O 1
ATOM 1154 N N . HIS A 1 146 ? -15.123 27.091 -1.694 1.00 95.88 146 HIS A N 1
ATOM 1155 C CA . HIS A 1 146 ? -14.813 27.424 -0.290 1.00 95.88 146 HIS A CA 1
ATOM 1156 C C . HIS A 1 146 ? -14.921 26.247 0.689 1.00 95.88 146 HIS A C 1
ATOM 1158 O O . HIS A 1 146 ? -14.539 26.350 1.851 1.00 95.88 146 HIS A O 1
ATOM 1164 N N . TRP A 1 147 ? -15.423 25.090 0.246 1.00 93.56 147 TRP A N 1
ATOM 1165 C CA . TRP A 1 147 ? -15.621 23.924 1.121 1.00 93.56 147 TRP A CA 1
ATOM 1166 C C . TRP A 1 147 ? -14.311 23.287 1.625 1.00 93.56 147 TRP A C 1
ATOM 1168 O O . TRP A 1 147 ? -14.367 22.387 2.456 1.00 93.56 147 TRP A O 1
ATOM 1178 N N . TRP A 1 148 ? -13.150 23.743 1.138 1.00 92.94 148 TRP A N 1
ATOM 1179 C CA . TRP A 1 148 ? -11.816 23.265 1.525 1.00 92.94 148 TRP A CA 1
ATOM 1180 C C . TRP A 1 148 ? -11.023 24.277 2.373 1.00 92.94 148 TRP A C 1
ATOM 1182 O O . TRP A 1 148 ? -9.847 24.059 2.668 1.00 92.94 148 TRP A O 1
ATOM 1192 N N . ASP A 1 149 ? -11.636 25.398 2.763 1.00 93.75 149 ASP A N 1
ATOM 1193 C CA . ASP A 1 149 ? -10.931 26.493 3.441 1.00 93.75 149 ASP A CA 1
ATOM 1194 C C . ASP A 1 149 ? -10.340 26.067 4.791 1.00 93.75 149 ASP A C 1
ATOM 1196 O O . ASP A 1 149 ? -9.244 26.496 5.151 1.00 93.75 149 ASP A O 1
ATOM 1200 N N . GLU A 1 150 ? -11.006 25.157 5.509 1.00 88.12 150 GLU A N 1
ATOM 1201 C CA . GLU A 1 150 ? -10.475 24.595 6.754 1.00 88.12 150 GLU A CA 1
ATOM 1202 C C . GLU A 1 150 ? -9.192 23.787 6.499 1.00 88.12 150 GLU A C 1
ATOM 1204 O O . GLU A 1 150 ? -8.209 23.952 7.221 1.00 88.12 150 GLU A O 1
ATOM 1209 N N . GLN A 1 151 ? -9.138 22.977 5.437 1.00 89.50 151 GLN A N 1
ATOM 1210 C CA . GLN A 1 151 ? -7.950 22.193 5.082 1.00 89.50 151 GLN A CA 1
ATOM 1211 C C . GLN A 1 151 ? -6.812 23.064 4.538 1.00 89.50 151 GLN A C 1
ATOM 1213 O O . GLN A 1 151 ? -5.643 22.721 4.715 1.00 89.50 151 GLN A O 1
ATOM 1218 N N . LEU A 1 152 ? -7.109 24.213 3.918 1.00 92.94 152 LEU A N 1
ATOM 1219 C CA . LEU A 1 152 ? -6.073 25.168 3.500 1.00 92.94 152 LEU A CA 1
ATOM 1220 C C . LEU A 1 152 ? -5.246 25.683 4.687 1.00 92.94 152 LEU A C 1
ATOM 1222 O O . LEU A 1 152 ? -4.071 26.010 4.510 1.00 92.94 152 LEU A O 1
ATOM 1226 N N . THR A 1 153 ? -5.814 25.694 5.899 1.00 89.06 153 THR A N 1
ATOM 1227 C CA . THR A 1 153 ? -5.089 26.090 7.118 1.00 89.06 153 THR A CA 1
ATOM 1228 C C . THR A 1 153 ? -3.975 25.118 7.513 1.00 89.06 153 THR A C 1
ATOM 1230 O O . THR A 1 153 ? -3.098 25.493 8.281 1.00 89.06 153 THR A O 1
ATOM 1233 N N . GLU A 1 154 ? -3.950 23.899 6.963 1.00 89.06 154 GLU A N 1
ATOM 1234 C CA . GLU A 1 154 ? -2.899 22.909 7.240 1.00 89.06 154 GLU A CA 1
ATOM 1235 C C . GLU A 1 154 ? -1.617 23.168 6.423 1.00 89.06 154 GLU A C 1
ATOM 1237 O O . GLU A 1 154 ? -0.552 22.632 6.732 1.00 89.06 154 GLU A O 1
ATOM 1242 N N . TYR A 1 155 ? -1.679 24.035 5.405 1.00 91.81 155 TYR A N 1
ATOM 1243 C CA . TYR A 1 155 ? -0.532 24.415 4.576 1.00 91.81 155 TYR A CA 1
ATOM 1244 C C . TYR A 1 155 ? 0.264 25.562 5.210 1.00 91.81 155 TYR A C 1
ATOM 1246 O O . TYR A 1 155 ? 0.355 26.670 4.675 1.00 91.81 155 TYR A O 1
ATOM 1254 N N . VAL A 1 156 ? 0.853 25.295 6.370 1.00 91.06 156 VAL A N 1
ATOM 1255 C CA . VAL A 1 156 ? 1.631 26.267 7.146 1.00 91.06 156 VAL A CA 1
ATOM 1256 C C . VAL A 1 156 ? 3.133 26.050 7.003 1.00 91.06 156 VAL A C 1
ATOM 1258 O O . VAL A 1 156 ? 3.620 24.952 6.746 1.00 91.06 156 VAL A O 1
ATOM 1261 N N . GLY A 1 157 ? 3.895 27.135 7.163 1.00 93.06 157 GLY A N 1
ATOM 1262 C CA . GLY A 1 157 ? 5.356 27.071 7.121 1.00 93.06 157 GLY A CA 1
ATOM 1263 C C . GLY A 1 157 ? 5.956 26.406 8.359 1.00 93.06 157 GLY A C 1
ATOM 1264 O O . GLY A 1 157 ? 7.025 25.819 8.265 1.00 93.06 157 GLY A O 1
ATOM 1265 N N . LEU A 1 158 ? 5.284 26.47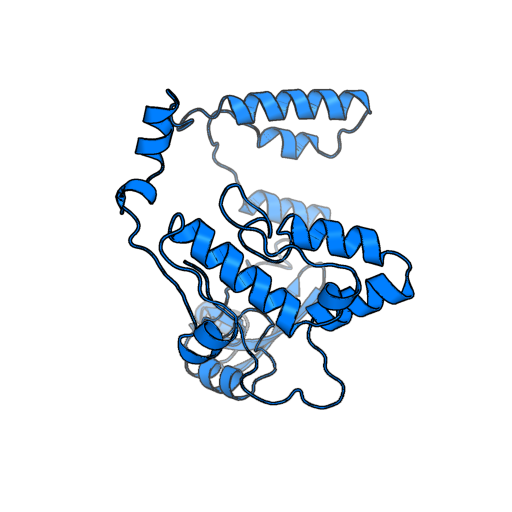1 9.508 1.00 91.88 158 LEU A N 1
ATOM 1266 C CA . LEU A 1 158 ? 5.686 25.799 10.741 1.00 91.88 158 LEU A CA 1
ATOM 1267 C C . LEU A 1 158 ? 4.538 24.900 11.200 1.00 91.88 158 LEU A C 1
ATOM 1269 O O . LEU A 1 158 ? 3.401 25.358 11.151 1.00 91.88 158 LEU A O 1
ATOM 1273 N N . PRO A 1 159 ? 4.803 23.657 11.636 1.00 84.56 159 PRO A N 1
ATOM 1274 C CA . PRO A 1 159 ? 3.757 22.802 12.178 1.00 84.56 159 PRO A CA 1
ATOM 1275 C C . PRO A 1 159 ? 3.132 23.422 13.431 1.00 84.56 159 PRO A C 1
ATOM 1277 O O . PRO A 1 159 ? 3.858 23.785 14.359 1.00 84.56 159 PRO A O 1
ATOM 1280 N N . ASP A 1 160 ? 1.804 23.473 13.468 1.00 85.88 160 ASP A N 1
ATOM 1281 C CA . ASP A 1 160 ? 1.039 23.885 14.640 1.00 85.88 160 ASP A CA 1
ATOM 1282 C C . ASP A 1 160 ? 0.528 22.669 15.420 1.00 85.88 160 ASP A C 1
ATOM 1284 O O . ASP A 1 160 ? 0.452 21.541 14.922 1.00 85.88 160 ASP A O 1
ATOM 1288 N N . TRP A 1 161 ? 0.169 22.898 16.681 1.00 87.56 161 TRP A N 1
ATOM 1289 C CA . TRP A 1 161 ? -0.591 21.913 17.438 1.00 87.56 161 TRP A CA 1
ATOM 1290 C C . TRP A 1 161 ? -2.050 21.907 16.965 1.00 87.56 161 TRP A C 1
ATOM 1292 O O . TRP A 1 161 ? -2.665 22.962 16.809 1.00 87.56 161 TRP A O 1
ATOM 1302 N N . HIS A 1 162 ? -2.622 20.715 16.793 1.00 84.81 162 HIS A N 1
ATOM 1303 C CA . HIS A 1 162 ? -4.022 20.539 16.421 1.00 84.81 162 HIS A CA 1
ATOM 1304 C C . HIS A 1 162 ? -4.785 19.759 17.492 1.00 84.81 162 HIS A C 1
ATOM 1306 O O . HIS A 1 162 ? -4.355 18.688 17.926 1.00 84.81 162 HIS A O 1
ATOM 1312 N N . ASP A 1 163 ? -5.972 20.257 17.840 1.00 90.31 163 ASP A N 1
ATOM 1313 C CA . ASP A 1 163 ? -6.950 19.543 18.661 1.00 90.31 163 ASP A CA 1
ATOM 1314 C C . ASP A 1 163 ? -7.669 18.464 17.834 1.00 90.31 163 ASP A C 1
ATOM 1316 O O . ASP A 1 163 ? -8.800 18.638 17.369 1.00 90.31 163 ASP A O 1
ATOM 1320 N N . VAL A 1 164 ? -6.969 17.358 17.576 1.00 89.06 164 VAL A N 1
ATOM 1321 C CA . VAL A 1 164 ? -7.518 16.221 16.824 1.00 89.06 164 VAL A CA 1
ATOM 1322 C C . VAL A 1 164 ? -8.755 15.623 17.512 1.00 89.06 164 VAL A C 1
ATOM 1324 O O . VAL A 1 164 ? -9.737 15.403 16.800 1.00 89.06 164 VAL A O 1
ATOM 1327 N N . PRO A 1 165 ? -8.783 15.397 18.845 1.00 91.69 165 PRO A N 1
ATOM 1328 C CA . PRO A 1 165 ? -9.992 14.934 19.526 1.00 91.69 165 PRO A CA 1
ATOM 1329 C C . PRO A 1 165 ? -11.184 15.867 19.300 1.00 91.69 165 PRO A C 1
ATOM 1331 O O . PRO A 1 165 ? -12.218 15.418 18.808 1.00 91.69 165 PRO A O 1
ATOM 1334 N N . GLY A 1 166 ? -11.025 17.176 19.518 1.00 93.56 166 GLY A N 1
ATOM 1335 C CA . GLY A 1 166 ? -12.125 18.122 19.339 1.00 93.56 166 GLY A CA 1
ATOM 1336 C C . GLY A 1 166 ? -12.666 18.177 17.906 1.00 93.56 166 GLY A C 1
ATOM 1337 O O . GLY A 1 166 ? -13.857 18.419 17.708 1.00 93.56 166 GLY A O 1
ATOM 1338 N N . ARG A 1 167 ? -11.836 17.920 16.879 1.00 90.88 167 ARG A N 1
ATOM 1339 C CA . ARG A 1 167 ? -12.313 17.794 15.483 1.00 90.88 167 ARG A CA 1
ATOM 1340 C C . ARG A 1 167 ? -13.306 16.638 15.329 1.00 90.88 167 ARG A C 1
ATOM 1342 O O . ARG A 1 167 ? -14.345 16.816 14.698 1.00 90.88 167 ARG A O 1
ATOM 1349 N N . TRP A 1 168 ? -13.016 15.483 15.923 1.00 91.19 168 TRP A N 1
ATOM 1350 C CA . TRP A 1 168 ? -13.900 14.316 15.882 1.00 91.19 168 TRP A CA 1
ATOM 1351 C C . TRP A 1 168 ? -15.169 14.510 16.711 1.00 91.19 168 TRP A C 1
ATOM 1353 O O . TRP A 1 168 ? -16.247 14.133 16.258 1.00 91.19 168 TRP A O 1
ATOM 1363 N N . GLU A 1 169 ? -15.062 15.146 17.879 1.00 94.88 169 GLU A N 1
ATOM 1364 C CA . GLU A 1 169 ? -16.223 15.481 18.709 1.00 94.88 169 GLU A CA 1
ATOM 1365 C C . GLU A 1 169 ? -17.196 16.399 17.956 1.00 94.88 169 GLU A C 1
ATOM 1367 O O . GLU A 1 169 ? -18.392 16.118 17.876 1.00 94.88 169 GLU A O 1
ATOM 1372 N N . ARG A 1 170 ? -16.680 17.456 17.311 1.00 94.25 170 ARG A N 1
ATOM 1373 C CA . ARG A 1 170 ? -17.489 18.346 16.464 1.00 94.25 170 ARG A CA 1
ATOM 1374 C C . ARG A 1 170 ? -18.094 17.616 15.270 1.00 94.25 170 ARG A C 1
ATOM 1376 O O . ARG A 1 170 ? -19.257 17.845 14.957 1.00 94.25 170 ARG A O 1
ATOM 1383 N N . ALA A 1 171 ? -17.334 16.740 14.612 1.00 92.56 171 ALA A N 1
ATOM 1384 C CA . ALA A 1 171 ? -17.839 15.958 13.487 1.00 92.56 171 ALA A CA 1
ATOM 1385 C C . ALA A 1 171 ? -19.012 15.052 13.898 1.00 92.56 171 ALA A C 1
ATOM 1387 O O . ALA A 1 171 ? -20.008 14.991 13.179 1.00 92.56 171 ALA A O 1
ATOM 1388 N N . LEU A 1 172 ? -18.932 14.412 15.071 1.00 94.88 172 LEU A N 1
ATOM 1389 C CA . LEU A 1 172 ? -20.019 13.605 15.627 1.00 94.88 172 LEU A CA 1
ATOM 1390 C C . LEU A 1 172 ? -21.277 14.445 15.889 1.00 94.88 172 LEU A C 1
ATOM 1392 O O . LEU A 1 172 ? -22.367 14.056 15.471 1.00 94.88 172 LEU A O 1
ATOM 139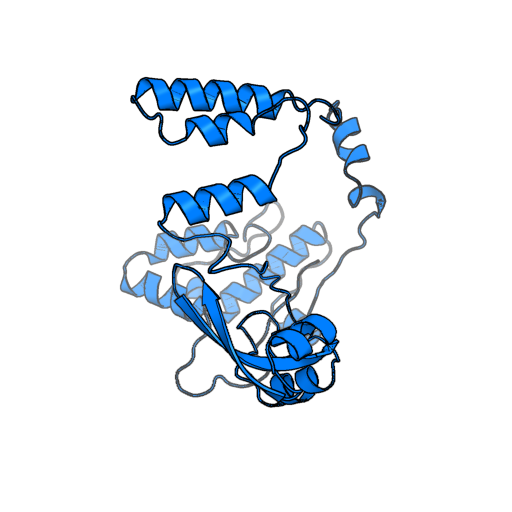6 N N . VAL A 1 173 ? -21.119 15.602 16.540 1.00 95.38 173 VAL A N 1
ATOM 1397 C CA . VAL A 1 173 ? -22.233 16.522 16.829 1.00 95.38 173 VAL A CA 1
ATOM 1398 C C . VAL A 1 173 ? -22.872 17.036 15.539 1.00 95.38 173 VAL A C 1
ATOM 1400 O O . VAL A 1 173 ? -24.094 17.039 15.411 1.00 95.38 173 VAL A O 1
ATOM 1403 N N . ASN A 1 174 ? -22.064 17.407 14.544 1.00 94.75 174 ASN A N 1
ATOM 1404 C CA . ASN A 1 174 ? -22.552 17.861 13.240 1.00 94.75 174 ASN A CA 1
ATOM 1405 C C . ASN A 1 174 ? -23.323 16.766 12.485 1.00 94.75 174 ASN A C 1
ATOM 1407 O O . ASN A 1 174 ? -24.226 17.077 11.711 1.00 94.75 174 ASN A O 1
ATOM 1411 N N . ALA A 1 175 ? -22.990 15.495 12.719 1.00 94.69 175 ALA A N 1
ATOM 1412 C CA . ALA A 1 175 ? -23.714 14.348 12.178 1.00 94.69 175 ALA A CA 1
ATOM 1413 C C . ALA A 1 175 ? -24.986 13.990 12.978 1.00 94.69 175 ALA A C 1
ATOM 1415 O O . ALA A 1 175 ? -25.674 13.032 12.629 1.00 94.69 175 ALA A O 1
ATOM 1416 N N . GLY A 1 176 ? -25.312 14.749 14.031 1.00 94.50 176 GLY A N 1
ATOM 1417 C CA . GLY A 1 176 ? -26.495 14.551 14.871 1.00 94.50 176 GLY A CA 1
ATOM 1418 C C . GLY A 1 176 ? -26.317 13.550 16.016 1.00 94.50 176 GLY A C 1
ATOM 1419 O O . GLY A 1 176 ? -27.305 13.213 16.662 1.00 94.50 176 GLY A O 1
ATOM 1420 N N . GLY A 1 177 ? -25.094 13.072 16.269 1.00 93.75 177 GLY A N 1
ATOM 1421 C CA . GLY A 1 177 ? -24.778 12.225 17.423 1.00 93.75 177 GLY A CA 1
ATOM 1422 C C . GLY A 1 177 ? -24.423 13.035 18.674 1.00 93.75 177 GLY A C 1
ATOM 1423 O O . GLY A 1 177 ? -24.272 14.257 18.619 1.00 93.75 177 GLY A O 1
ATOM 1424 N N . SER A 1 178 ? -24.234 12.351 19.805 1.00 95.19 178 SER A N 1
ATOM 1425 C CA . SER A 1 178 ? -23.747 12.971 21.043 1.00 95.19 178 SER A CA 1
ATOM 1426 C C . SER A 1 178 ? -22.575 12.208 21.663 1.00 95.19 178 SER A C 1
ATOM 1428 O O . SER A 1 178 ? -22.424 10.998 21.479 1.00 95.19 178 SER A O 1
ATOM 1430 N N . LEU A 1 179 ? -21.731 12.923 22.411 1.00 94.19 179 LEU A N 1
ATOM 1431 C CA . LEU A 1 179 ? -20.580 12.331 23.105 1.00 94.19 179 LEU A CA 1
ATOM 1432 C C . LEU A 1 179 ? -21.015 11.409 24.247 1.00 94.19 179 LEU A C 1
ATOM 1434 O O . LEU A 1 179 ? -20.296 10.483 24.606 1.00 94.19 179 LEU A O 1
ATOM 1438 N N . GLU A 1 180 ? -22.204 11.641 24.799 1.00 94.38 180 GLU A N 1
ATOM 1439 C CA . GLU A 1 180 ? -22.802 10.786 25.818 1.00 94.38 180 GLU A CA 1
ATOM 1440 C C . GLU A 1 180 ? -23.249 9.438 25.237 1.00 94.38 180 GLU A C 1
ATOM 1442 O O . GLU A 1 180 ? -23.140 8.421 25.920 1.00 94.38 180 GLU A O 1
ATOM 1447 N N . GLU A 1 181 ? -23.727 9.416 23.985 1.00 93.56 181 GLU A N 1
ATOM 1448 C CA . GLU A 1 181 ? -24.121 8.188 23.282 1.00 93.56 181 GLU A CA 1
ATOM 1449 C C . GLU A 1 181 ? -22.900 7.390 22.793 1.00 93.56 181 GLU A C 1
ATOM 1451 O O . GLU A 1 181 ? -22.909 6.158 22.822 1.00 93.56 181 GLU A O 1
ATOM 1456 N N . PHE A 1 182 ? -21.819 8.082 22.412 1.00 94.44 182 PHE A N 1
ATOM 1457 C CA . PHE A 1 182 ? -20.574 7.478 21.924 1.00 94.44 182 PHE A CA 1
ATOM 1458 C C . PHE A 1 182 ? -19.360 7.870 22.792 1.00 94.44 182 PHE A C 1
ATOM 1460 O O . PHE A 1 182 ? -18.462 8.568 22.319 1.00 94.44 182 PHE A O 1
ATOM 1467 N N . PRO A 1 183 ? -19.277 7.401 24.053 1.00 92.88 183 PRO A N 1
ATOM 1468 C CA . PRO A 1 183 ? -18.303 7.895 25.033 1.00 92.88 183 PRO A CA 1
ATOM 1469 C C . PRO A 1 183 ? -16.886 7.311 24.882 1.00 92.88 183 PRO A C 1
ATOM 1471 O O . PRO A 1 183 ? -16.034 7.524 25.747 1.00 92.88 183 PRO A O 1
ATOM 1474 N N . PHE A 1 184 ? -16.620 6.535 23.827 1.00 93.00 184 PHE A N 1
ATOM 1475 C CA . PHE A 1 184 ? -15.362 5.809 23.643 1.00 93.00 184 PHE A CA 1
ATOM 1476 C C . PHE A 1 184 ? -14.660 6.182 22.339 1.00 93.00 184 PHE A C 1
ATOM 1478 O O . PHE A 1 184 ? -15.285 6.323 21.290 1.00 93.00 184 PHE A O 1
ATOM 1485 N N . TRP A 1 185 ? -13.329 6.240 22.397 1.00 91.94 185 TRP A N 1
ATOM 1486 C CA . TRP A 1 185 ? -12.476 6.346 21.218 1.00 91.94 185 TRP A CA 1
ATOM 1487 C C . TRP A 1 185 ? -12.151 4.956 20.678 1.00 91.94 185 TRP A C 1
ATOM 1489 O O . TRP A 1 185 ? -11.601 4.118 21.393 1.00 91.94 185 TRP A O 1
ATOM 1499 N N . LEU A 1 186 ? -12.450 4.721 19.401 1.00 91.19 186 LEU A N 1
ATOM 1500 C CA . LEU A 1 186 ? -12.051 3.494 18.721 1.00 91.19 186 LEU A CA 1
ATOM 1501 C C . LEU A 1 186 ? -10.603 3.609 18.240 1.00 91.19 186 LEU A C 1
ATOM 1503 O O . LEU A 1 186 ? -10.278 4.461 17.413 1.00 91.19 186 LEU A O 1
ATOM 1507 N N . LEU A 1 187 ? -9.750 2.702 18.709 1.00 90.62 187 LEU A N 1
ATOM 1508 C CA . LEU A 1 187 ? -8.388 2.537 18.213 1.00 90.62 187 LEU A CA 1
ATOM 1509 C C . LEU A 1 187 ? -8.317 1.253 17.387 1.00 90.62 187 LEU A C 1
ATOM 1511 O O . LEU A 1 187 ? -8.452 0.157 17.923 1.00 90.62 187 LEU A O 1
ATOM 1515 N N . ALA A 1 188 ? -8.110 1.388 16.077 1.00 88.31 188 ALA A N 1
ATOM 1516 C CA . ALA A 1 188 ? -7.916 0.252 15.184 1.00 88.31 188 ALA A CA 1
ATOM 1517 C C . ALA A 1 188 ? -6.420 0.003 14.967 1.00 88.31 188 ALA A C 1
ATOM 1519 O O . ALA A 1 188 ? -5.680 0.903 14.566 1.00 88.31 188 ALA A O 1
ATOM 1520 N N . THR A 1 189 ? -5.974 -1.227 15.202 1.00 83.62 189 THR A N 1
ATOM 1521 C CA . THR A 1 189 ? -4.587 -1.650 14.985 1.00 83.62 189 THR A CA 1
ATOM 1522 C C . THR A 1 189 ? -4.537 -2.778 13.960 1.00 83.62 189 THR A C 1
ATOM 1524 O O . THR A 1 189 ? -5.518 -3.483 13.724 1.00 83.62 189 THR A O 1
ATOM 1527 N N . LYS A 1 190 ? -3.386 -2.937 13.300 1.00 85.00 190 LYS A N 1
ATOM 1528 C CA . LYS A 1 190 ? -3.135 -4.110 12.460 1.00 85.00 190 LYS A CA 1
ATOM 1529 C C . LYS A 1 190 ? -2.534 -5.204 13.326 1.00 85.00 190 LYS A C 1
ATOM 1531 O O . LYS A 1 190 ? -1.521 -4.975 13.983 1.00 85.00 190 LYS A O 1
ATOM 1536 N N . SER A 1 191 ? -3.127 -6.389 13.278 1.00 83.50 191 SER A N 1
ATOM 1537 C CA . SER A 1 191 ? -2.497 -7.584 13.826 1.00 83.50 191 SER A CA 1
ATOM 1538 C C . SER A 1 191 ? -1.325 -8.004 12.929 1.00 83.50 191 SER A C 1
ATOM 1540 O O . SER A 1 191 ? -1.422 -7.981 11.700 1.00 83.50 191 SER A O 1
ATOM 1542 N N . MET A 1 192 ? -0.199 -8.349 13.556 1.00 85.50 192 MET A N 1
ATOM 1543 C CA . MET A 1 192 ? 1.072 -8.658 12.887 1.00 85.50 192 MET A CA 1
ATOM 1544 C C . MET A 1 192 ? 0.995 -9.920 12.015 1.00 85.50 192 MET A C 1
ATOM 1546 O O . MET A 1 192 ? 1.773 -10.069 11.075 1.00 85.50 192 MET A O 1
ATOM 1550 N N . GLN A 1 193 ? 0.058 -10.820 12.315 1.00 89.00 193 GLN A N 1
ATOM 1551 C CA . GLN A 1 193 ? -0.198 -12.052 11.569 1.00 89.00 193 GLN A CA 1
ATOM 1552 C C . GLN A 1 193 ? -0.883 -11.775 10.233 1.00 89.00 193 GLN A C 1
ATOM 1554 O O . GLN A 1 193 ? -0.716 -12.531 9.275 1.00 89.00 193 GLN A O 1
ATOM 1559 N N . TYR A 1 194 ? -1.658 -10.693 10.153 1.00 88.94 194 TYR A N 1
ATOM 1560 C CA . TYR A 1 194 ? -2.451 -10.385 8.977 1.00 88.94 194 TYR A CA 1
ATOM 1561 C C . TYR A 1 194 ? -1.713 -9.441 8.027 1.00 88.94 194 TYR A C 1
ATOM 1563 O O . TYR A 1 194 ? -1.328 -8.321 8.366 1.00 88.94 194 TYR A O 1
ATOM 1571 N N . HIS A 1 195 ? -1.599 -9.850 6.766 1.00 89.50 195 HIS A N 1
ATOM 1572 C CA . HIS A 1 195 ? -1.196 -8.979 5.672 1.00 89.50 195 HIS A CA 1
ATOM 1573 C C . HIS A 1 195 ? -2.409 -8.189 5.162 1.00 89.50 195 HIS A C 1
ATOM 1575 O O . HIS A 1 195 ? -2.898 -8.381 4.045 1.00 89.50 195 HIS A O 1
ATOM 1581 N N . SER A 1 196 ? -2.915 -7.288 6.011 1.00 85.81 196 SER A N 1
ATOM 1582 C CA . SER A 1 196 ? -4.205 -6.617 5.792 1.00 85.81 196 SER A CA 1
ATOM 1583 C C . SER A 1 196 ? -5.295 -7.664 5.475 1.00 85.81 196 SER A C 1
ATOM 1585 O O . SER A 1 196 ? -5.378 -8.669 6.170 1.00 85.81 196 SER A O 1
ATOM 1587 N N . GLY A 1 197 ? -6.105 -7.487 4.426 1.00 88.12 197 GLY A N 1
ATOM 1588 C CA . GLY A 1 197 ? -7.095 -8.495 4.017 1.00 88.12 197 GLY A CA 1
ATOM 1589 C C . GLY A 1 197 ? -6.537 -9.673 3.204 1.00 88.12 197 GLY A C 1
ATOM 1590 O O . GLY A 1 197 ? -7.284 -10.591 2.886 1.00 88.12 197 GLY A O 1
ATOM 1591 N N . GLY A 1 198 ? -5.250 -9.667 2.837 1.00 91.00 198 GLY A N 1
ATOM 1592 C CA . GLY A 1 198 ? -4.689 -10.605 1.854 1.00 91.00 198 GLY A CA 1
ATOM 1593 C C . GLY A 1 198 ? -4.581 -12.056 2.329 1.00 91.00 198 GLY A C 1
ATOM 1594 O O . GLY A 1 198 ? -4.517 -12.963 1.504 1.00 91.00 198 GLY A O 1
ATOM 1595 N N . ASN A 1 199 ? -4.574 -12.285 3.642 1.00 93.12 199 ASN A N 1
ATOM 1596 C CA . ASN A 1 199 ? -4.513 -13.614 4.253 1.00 93.12 199 ASN A CA 1
ATOM 1597 C C . ASN A 1 199 ? -5.617 -13.847 5.299 1.00 93.12 199 ASN A C 1
ATOM 1599 O O . ASN A 1 199 ? -5.553 -14.829 6.032 1.00 93.12 199 ASN A O 1
ATOM 1603 N N . ALA A 1 200 ? -6.640 -12.986 5.342 1.00 89.94 200 ALA A N 1
ATOM 1604 C CA . ALA A 1 200 ? -7.732 -13.085 6.314 1.00 89.94 200 ALA A CA 1
ATOM 1605 C C . ALA A 1 200 ? -8.571 -14.370 6.164 1.00 89.94 200 ALA A C 1
ATOM 1607 O O . ALA A 1 200 ? -9.196 -14.815 7.115 1.00 89.94 200 ALA A O 1
ATOM 1608 N N . ALA A 1 201 ? -8.571 -14.986 4.977 1.00 93.25 201 ALA A N 1
ATOM 1609 C CA . ALA A 1 201 ? -9.278 -16.241 4.714 1.00 93.25 201 ALA A CA 1
ATOM 1610 C C . ALA A 1 201 ? -8.477 -17.505 5.094 1.00 93.25 201 ALA A C 1
ATOM 1612 O O . ALA A 1 201 ? -8.971 -18.619 4.922 1.00 93.25 201 ALA A O 1
ATOM 1613 N N . ILE A 1 202 ? -7.229 -17.369 5.557 1.00 94.31 202 ILE A N 1
ATOM 1614 C CA . ILE A 1 202 ? -6.384 -18.510 5.923 1.00 94.31 202 ILE A CA 1
ATOM 1615 C C . ILE A 1 202 ? -6.647 -18.862 7.389 1.00 94.31 202 ILE A C 1
ATOM 1617 O O . ILE A 1 202 ? -6.235 -18.122 8.275 1.00 94.31 202 ILE A O 1
ATOM 1621 N N . ALA A 1 203 ? -7.254 -20.023 7.650 1.00 94.12 203 ALA A N 1
ATOM 1622 C CA . ALA A 1 203 ? -7.608 -20.461 9.008 1.00 94.12 203 ALA A CA 1
ATOM 1623 C C . ALA A 1 203 ? -6.411 -20.500 9.980 1.00 94.12 203 ALA A C 1
ATOM 1625 O O . ALA A 1 203 ? -6.540 -20.102 11.130 1.00 94.12 203 ALA A O 1
ATOM 1626 N N . LEU A 1 204 ? -5.220 -20.890 9.509 1.00 93.38 204 LEU A N 1
ATOM 1627 C CA . LEU A 1 204 ? -4.001 -20.849 10.330 1.00 93.38 204 LEU A CA 1
ATOM 1628 C C . LEU A 1 204 ? -3.635 -19.429 10.785 1.00 93.38 204 LEU A C 1
ATOM 1630 O O . LEU A 1 204 ? -3.019 -19.269 11.832 1.00 93.38 204 LEU A O 1
ATOM 1634 N N . MET A 1 205 ? -3.955 -18.395 9.998 1.00 91.31 205 MET A N 1
ATOM 1635 C CA . MET A 1 205 ? -3.681 -17.012 10.404 1.00 91.31 205 MET A CA 1
ATOM 1636 C C . MET A 1 205 ? -4.611 -16.586 11.537 1.00 91.31 205 MET A C 1
ATOM 1638 O O . MET A 1 205 ? -4.158 -15.886 12.439 1.00 91.31 205 MET A O 1
ATOM 1642 N N . ASP A 1 206 ? -5.857 -17.061 11.518 1.00 88.31 206 ASP A N 1
ATOM 1643 C CA . ASP A 1 206 ? -6.826 -16.872 12.598 1.00 88.31 206 ASP A CA 1
ATOM 1644 C C . ASP A 1 206 ? -6.333 -17.525 13.893 1.00 88.31 206 ASP A C 1
ATOM 1646 O O . ASP A 1 206 ? -6.073 -16.819 14.867 1.00 88.31 206 ASP A O 1
ATOM 1650 N N . GLU A 1 207 ? -6.021 -18.823 13.852 1.00 89.94 207 GLU A N 1
ATOM 1651 C CA . GLU A 1 207 ? -5.499 -19.584 14.998 1.00 89.94 207 GLU A CA 1
ATOM 1652 C C . GLU A 1 207 ? -4.219 -18.965 15.591 1.00 89.94 207 GLU A C 1
ATOM 1654 O O . GLU A 1 207 ? -4.072 -18.824 16.805 1.00 89.94 207 GLU A O 1
ATOM 1659 N N . VAL A 1 208 ? -3.267 -18.548 14.748 1.00 89.31 208 VAL A N 1
ATOM 1660 C CA . VAL A 1 208 ? -2.031 -17.911 15.232 1.00 89.31 208 VAL A CA 1
ATOM 1661 C C . VAL A 1 208 ? -2.309 -16.521 15.807 1.00 89.31 208 VAL A C 1
ATOM 1663 O O . VAL A 1 208 ? -1.630 -16.115 16.751 1.00 89.31 208 VAL A O 1
ATOM 1666 N N . SER A 1 209 ? -3.288 -15.787 15.270 1.00 86.94 209 SER A N 1
ATOM 1667 C CA . SER A 1 209 ? -3.643 -14.462 15.783 1.00 86.94 209 SER A CA 1
ATOM 1668 C C . SER A 1 209 ? -4.252 -14.524 17.184 1.00 86.94 209 SER A C 1
ATOM 1670 O O . SER A 1 209 ? -3.902 -13.686 18.012 1.00 86.94 209 SER A O 1
ATOM 1672 N N . GLU A 1 210 ? -5.050 -15.554 17.488 1.00 85.69 210 GLU A N 1
ATOM 1673 C CA . GLU A 1 210 ? -5.649 -15.778 18.816 1.00 85.69 210 GLU A CA 1
ATOM 1674 C C . GLU A 1 210 ? -4.605 -16.018 19.920 1.00 85.69 210 GLU A C 1
ATOM 1676 O O . GLU A 1 210 ? -4.870 -15.771 21.094 1.00 85.69 210 GLU A O 1
ATOM 1681 N N . ASN A 1 211 ? -3.385 -16.426 19.559 1.00 85.38 211 ASN A N 1
ATOM 1682 C CA . ASN A 1 211 ? -2.288 -16.596 20.515 1.00 85.38 211 ASN A CA 1
ATOM 1683 C C . ASN A 1 211 ? -1.621 -15.271 20.932 1.00 85.38 211 ASN A C 1
ATOM 1685 O O . ASN A 1 211 ? -0.761 -15.268 21.818 1.00 85.38 211 ASN A O 1
ATOM 1689 N N . LEU A 1 212 ? -1.971 -14.143 20.305 1.00 81.56 212 LEU A N 1
ATOM 1690 C CA . LEU A 1 212 ? -1.486 -12.831 20.713 1.00 81.56 212 LEU A CA 1
ATOM 1691 C C . LEU A 1 212 ? -2.491 -12.124 21.619 1.00 81.56 212 LEU A C 1
ATOM 1693 O O . LEU A 1 212 ? -3.530 -11.625 21.182 1.00 81.56 212 LEU A O 1
ATOM 1697 N N . HIS A 1 213 ? -2.102 -11.978 22.882 1.00 78.25 213 HIS A N 1
ATOM 1698 C CA . HIS A 1 213 ? -2.837 -11.162 23.837 1.00 78.25 213 HIS A CA 1
ATOM 1699 C C . HIS A 1 213 ? -2.989 -9.720 23.329 1.00 78.25 213 HIS A C 1
ATOM 1701 O O . HIS A 1 213 ? -2.003 -9.066 22.980 1.00 78.25 213 HIS A O 1
ATOM 1707 N N . GLY A 1 214 ? -4.224 -9.214 23.305 1.00 76.00 214 GLY A N 1
ATOM 1708 C CA . GLY A 1 214 ? -4.517 -7.854 22.849 1.00 76.00 214 GLY A CA 1
ATOM 1709 C C . GLY A 1 214 ? -4.372 -7.647 21.336 1.00 76.00 214 GLY A C 1
ATOM 1710 O O . GLY A 1 214 ? -4.078 -6.534 20.905 1.00 76.00 214 GLY A O 1
ATOM 1711 N N . ALA A 1 215 ? -4.548 -8.692 20.521 1.00 77.44 215 ALA A N 1
ATOM 1712 C CA . ALA A 1 215 ? -4.569 -8.575 19.058 1.00 77.44 215 ALA A CA 1
ATOM 1713 C C . ALA A 1 215 ? -5.849 -9.126 18.403 1.00 77.44 215 ALA A C 1
ATOM 1715 O O . ALA A 1 215 ? -6.015 -8.996 17.189 1.00 77.44 215 ALA A O 1
ATOM 1716 N N . THR A 1 216 ? -6.748 -9.715 19.192 1.00 81.06 216 THR A N 1
ATOM 1717 C CA . THR A 1 216 ? -8.000 -10.323 18.731 1.00 81.06 216 THR A CA 1
ATOM 1718 C C . THR A 1 216 ? -9.199 -9.784 19.493 1.00 81.06 216 THR A C 1
ATOM 1720 O O . THR A 1 216 ? -9.109 -9.452 20.673 1.00 81.06 216 THR A O 1
ATOM 1723 N N . GLY A 1 217 ? -10.345 -9.732 18.814 1.00 88.81 217 GLY A N 1
ATOM 1724 C CA . GLY A 1 217 ? -11.590 -9.249 19.402 1.00 88.81 217 GLY A CA 1
ATOM 1725 C C . GLY A 1 217 ? -11.627 -7.733 19.619 1.00 88.81 217 GLY A C 1
ATOM 1726 O O . GLY A 1 217 ? -10.923 -6.963 18.965 1.00 88.81 217 GLY A O 1
ATOM 1727 N N . VAL A 1 218 ? -12.511 -7.308 20.518 1.00 93.62 218 VAL A N 1
ATOM 1728 C CA . VAL A 1 218 ? -12.678 -5.923 20.961 1.00 93.62 218 VAL A CA 1
ATOM 1729 C C . VAL A 1 218 ? -11.940 -5.774 22.279 1.00 93.62 218 VAL A C 1
ATOM 1731 O O . VAL A 1 218 ? -12.378 -6.289 23.305 1.00 93.62 218 VAL A O 1
ATOM 1734 N N . ILE A 1 219 ? -10.813 -5.074 22.238 1.00 92.75 219 ILE A N 1
ATOM 1735 C CA . ILE A 1 219 ? -9.962 -4.889 23.409 1.00 92.75 219 ILE A CA 1
ATOM 1736 C C . ILE A 1 219 ? -10.569 -3.804 24.292 1.00 92.75 219 ILE A C 1
ATOM 1738 O O . ILE A 1 219 ? -10.776 -2.674 23.843 1.00 92.75 219 ILE A O 1
ATOM 1742 N N . LEU A 1 220 ? -10.858 -4.145 25.545 1.00 93.56 220 LEU A N 1
ATOM 1743 C CA . LEU A 1 220 ? -11.542 -3.270 26.494 1.00 93.56 220 LEU A CA 1
ATOM 1744 C C . LEU A 1 220 ? -10.791 -3.248 27.819 1.00 93.56 220 LEU A C 1
ATOM 1746 O O . LEU A 1 220 ? -10.386 -4.285 28.328 1.00 93.56 220 LEU A O 1
ATOM 1750 N N . ASN A 1 221 ? -10.662 -2.069 28.422 1.00 94.62 221 ASN A N 1
ATOM 1751 C CA . ASN A 1 221 ? -10.113 -1.992 29.769 1.00 94.62 221 ASN A CA 1
ATOM 1752 C C . ASN A 1 221 ? -11.039 -2.689 30.781 1.00 94.62 221 ASN A C 1
ATOM 1754 O O . ASN A 1 221 ? -12.239 -2.395 30.803 1.00 94.62 221 ASN A O 1
ATOM 1758 N N . GLU A 1 222 ? -10.480 -3.511 31.674 1.00 95.38 222 GLU A N 1
ATOM 1759 C CA . GLU A 1 222 ? -11.238 -4.278 32.678 1.00 95.38 222 GLU A CA 1
ATOM 1760 C C . GLU A 1 222 ? -12.221 -3.421 33.494 1.00 95.38 222 GLU A C 1
ATOM 1762 O O . GLU A 1 222 ? -13.377 -3.798 33.694 1.00 95.38 222 GLU A O 1
ATOM 1767 N N . LYS A 1 223 ? -11.810 -2.223 33.937 1.00 96.81 223 LYS A N 1
ATOM 1768 C CA . LYS A 1 223 ? -12.675 -1.343 34.747 1.00 96.81 223 LYS A CA 1
ATOM 1769 C C . LYS A 1 223 ? -13.850 -0.799 33.944 1.00 96.81 223 LYS A C 1
ATOM 1771 O O . LYS A 1 223 ? -14.931 -0.594 34.495 1.00 96.81 223 LYS A O 1
ATOM 1776 N N . THR A 1 224 ? -13.639 -0.516 32.661 1.00 95.81 224 THR A N 1
ATOM 1777 C CA . THR A 1 224 ? -14.707 -0.072 31.760 1.00 95.81 224 THR A CA 1
ATOM 1778 C C . THR A 1 224 ? -15.666 -1.221 31.478 1.00 95.81 224 THR A C 1
ATOM 1780 O O . THR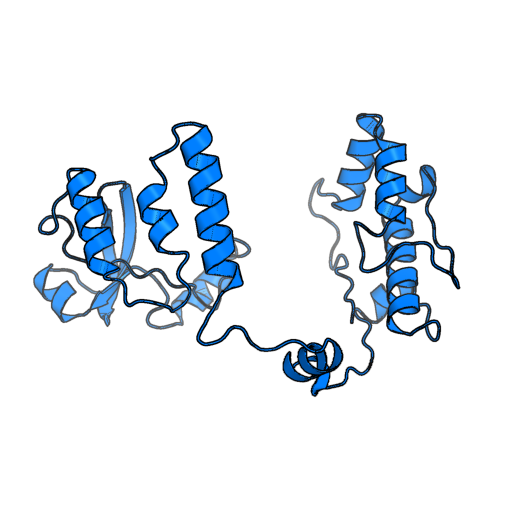 A 1 224 ? -16.874 -1.031 31.592 1.00 95.81 224 THR A O 1
ATOM 1783 N N . ALA A 1 225 ? -15.145 -2.418 31.205 1.00 96.25 225 ALA A N 1
ATOM 1784 C CA . ALA A 1 225 ? -15.956 -3.612 30.999 1.00 96.25 225 ALA A CA 1
ATOM 1785 C C . ALA A 1 225 ? -16.830 -3.925 32.224 1.00 96.25 225 ALA A C 1
ATOM 1787 O O . ALA A 1 225 ? -18.039 -4.087 32.082 1.00 96.25 225 ALA A O 1
ATOM 1788 N N . GLN A 1 226 ? -16.268 -3.856 33.438 1.00 97.12 226 GLN A N 1
ATOM 1789 C CA . GLN A 1 226 ? -17.019 -4.042 34.682 1.00 97.12 226 GLN A CA 1
ATOM 1790 C C . GLN A 1 226 ? -18.174 -3.038 34.832 1.00 97.12 226 GLN A C 1
ATOM 1792 O O . GLN A 1 226 ? -19.276 -3.425 35.216 1.00 97.12 226 GLN A O 1
ATOM 1797 N N . LYS A 1 227 ? -17.952 -1.754 34.511 1.00 96.69 227 LYS A N 1
ATOM 1798 C CA . LYS A 1 227 ? -19.009 -0.723 34.549 1.00 96.69 227 LYS A CA 1
ATOM 1799 C C . LYS A 1 227 ? -20.128 -0.989 33.544 1.00 96.69 227 LYS A C 1
ATOM 1801 O O . LYS A 1 227 ? -21.270 -0.635 33.813 1.00 96.69 227 LYS A O 1
ATOM 1806 N N . LEU A 1 228 ? -19.789 -1.579 32.400 1.00 96.00 228 LEU A N 1
ATOM 1807 C CA . LEU A 1 228 ? -20.730 -1.930 31.339 1.00 96.00 228 LEU A CA 1
ATOM 1808 C C . LEU A 1 228 ? -21.362 -3.320 31.530 1.00 96.00 228 LEU A C 1
ATOM 1810 O O . LEU A 1 228 ? -22.242 -3.686 30.759 1.00 96.00 228 LEU A O 1
ATOM 1814 N N . GLY A 1 229 ? -20.933 -4.089 32.537 1.00 97.56 229 GLY A N 1
ATOM 1815 C CA . GLY A 1 229 ? -21.390 -5.464 32.753 1.00 97.56 229 GLY A CA 1
ATOM 1816 C C . GLY A 1 229 ? -20.908 -6.450 31.683 1.00 97.56 229 GLY A C 1
ATOM 1817 O O . GLY A 1 229 ? -21.585 -7.441 31.435 1.00 97.56 229 GLY A O 1
ATOM 1818 N N . ILE A 1 230 ? -19.770 -6.166 31.045 1.00 97.81 230 ILE A N 1
ATOM 1819 C CA . ILE A 1 230 ? -19.159 -6.991 29.997 1.00 97.81 230 ILE A CA 1
ATOM 1820 C C . ILE A 1 230 ? -18.103 -7.899 30.630 1.00 97.81 230 ILE A C 1
ATOM 1822 O O . ILE A 1 230 ? -17.222 -7.428 31.352 1.00 97.81 230 ILE A O 1
ATOM 1826 N N . SER A 1 231 ? -18.183 -9.191 30.331 1.00 97.25 231 SER A N 1
ATOM 1827 C CA . SER A 1 231 ? -17.225 -10.217 30.739 1.00 97.25 231 SER A CA 1
ATOM 1828 C C . SER A 1 231 ? -16.283 -10.595 29.593 1.00 97.25 231 SER A C 1
ATOM 1830 O O . SER A 1 231 ? -16.545 -10.324 28.421 1.00 97.25 231 SER A O 1
ATOM 1832 N N . GLU A 1 232 ? -15.175 -11.250 29.935 1.00 94.50 232 GLU A N 1
ATOM 1833 C CA . GLU A 1 232 ? -14.254 -11.846 28.963 1.00 94.50 232 GLU A CA 1
ATOM 1834 C C . GLU A 1 232 ? -15.005 -12.774 27.990 1.00 94.50 232 GLU A C 1
ATOM 1836 O O . GLU A 1 232 ? -15.839 -13.575 28.412 1.00 94.50 232 GLU A O 1
ATOM 1841 N N . ASN A 1 233 ? -14.686 -12.692 26.696 1.00 93.81 233 ASN A N 1
ATOM 1842 C CA . ASN A 1 233 ? -15.329 -13.424 25.598 1.00 93.81 233 ASN A CA 1
ATOM 1843 C C . ASN A 1 233 ? -16.808 -13.106 25.318 1.00 93.81 233 ASN A C 1
ATOM 1845 O O . ASN A 1 233 ? -17.376 -13.702 24.393 1.00 93.81 233 ASN A O 1
ATOM 1849 N N . ASP A 1 234 ? -17.431 -12.157 26.025 1.00 97.38 234 ASP A N 1
ATOM 1850 C CA . ASP A 1 234 ? -18.790 -11.730 25.693 1.00 97.38 234 ASP A CA 1
ATOM 1851 C C . ASP A 1 234 ? -18.846 -11.185 24.266 1.00 97.38 234 ASP A C 1
ATOM 1853 O O . ASP A 1 234 ? -17.967 -10.449 23.809 1.00 97.38 234 ASP A O 1
ATOM 1857 N N . ARG A 1 235 ? -19.908 -11.531 23.537 1.00 97.25 235 ARG A N 1
ATOM 1858 C CA . ARG A 1 235 ? -20.150 -10.943 22.221 1.00 97.25 235 ARG A CA 1
ATOM 1859 C C . ARG A 1 235 ? -20.676 -9.525 22.408 1.00 97.25 235 ARG A C 1
ATOM 1861 O O . ARG A 1 235 ? -21.807 -9.340 22.846 1.00 97.25 235 ARG A O 1
ATOM 1868 N N . VAL A 1 236 ? -19.876 -8.545 22.012 1.00 96.94 236 VAL A N 1
ATOM 1869 C CA . VAL A 1 236 ? -20.195 -7.122 22.129 1.00 96.94 236 VAL A CA 1
ATOM 1870 C C . VAL A 1 236 ? -20.471 -6.501 20.765 1.00 96.94 236 VAL A C 1
ATOM 1872 O O . VAL A 1 236 ? -19.936 -6.925 19.736 1.00 96.94 236 VAL A O 1
ATOM 1875 N N . GLU A 1 237 ? -21.324 -5.483 20.765 1.00 96.56 237 GLU A N 1
ATOM 1876 C CA . GLU A 1 237 ? -21.516 -4.581 19.635 1.00 96.56 237 GLU A CA 1
ATOM 1877 C C . GLU A 1 237 ? -20.643 -3.339 19.836 1.00 96.56 237 GLU A C 1
ATOM 1879 O O . GLU A 1 237 ? -20.688 -2.705 20.888 1.00 96.56 237 GLU A O 1
ATOM 1884 N N . VAL A 1 238 ? -19.868 -2.975 18.817 1.00 95.75 238 VAL A N 1
ATOM 1885 C CA . VAL A 1 238 ? -19.156 -1.699 18.743 1.00 95.75 238 VAL A CA 1
ATOM 1886 C C . VAL A 1 238 ? -19.883 -0.834 17.729 1.00 95.75 238 VAL A C 1
ATOM 1888 O O . VAL A 1 238 ? -19.917 -1.163 16.542 1.00 95.75 238 VAL A O 1
ATOM 1891 N N . ARG A 1 239 ? -20.474 0.266 18.196 1.00 95.00 239 ARG A N 1
ATOM 1892 C CA . ARG A 1 239 ? -21.317 1.154 17.392 1.00 95.00 239 ARG A CA 1
ATOM 1893 C C . ARG A 1 239 ? -20.722 2.554 17.295 1.00 95.00 239 ARG A C 1
ATOM 1895 O O . ARG A 1 239 ? -20.200 3.085 18.269 1.00 95.00 239 ARG A O 1
ATOM 1902 N N . SER A 1 240 ? -20.853 3.153 16.117 1.00 93.62 240 SER A N 1
ATOM 1903 C CA . SER A 1 240 ? -20.688 4.584 15.867 1.00 93.62 240 SER A CA 1
ATOM 1904 C C . SER A 1 240 ? -21.961 5.149 15.228 1.00 93.62 240 SER A C 1
ATOM 1906 O O . SER A 1 240 ? -22.864 4.402 14.846 1.00 93.62 240 SER A O 1
ATOM 1908 N N . HIS A 1 241 ? -22.020 6.469 15.049 1.00 92.94 241 HIS A N 1
ATOM 1909 C CA . HIS A 1 241 ? -23.144 7.147 14.392 1.00 92.94 241 HIS A CA 1
ATOM 1910 C C . HIS A 1 241 ? -23.400 6.707 12.931 1.00 92.94 241 HIS A C 1
ATOM 1912 O O . HIS A 1 241 ? -24.457 7.010 12.387 1.00 92.94 241 HIS A O 1
ATOM 1918 N N . ILE A 1 242 ? -22.467 5.983 12.295 1.00 93.81 242 ILE A N 1
ATOM 1919 C CA . ILE A 1 242 ? -22.590 5.507 10.902 1.00 93.81 242 ILE A CA 1
ATOM 1920 C C . ILE A 1 242 ? -22.751 3.989 10.763 1.00 93.81 242 ILE A C 1
ATOM 1922 O O . ILE A 1 242 ? -22.972 3.502 9.655 1.00 93.81 242 ILE A O 1
ATOM 1926 N N . GLY A 1 243 ? -22.620 3.212 11.840 1.00 94.50 243 GLY A N 1
ATOM 1927 C CA . GLY A 1 243 ? -22.699 1.759 11.728 1.00 94.50 243 GLY A CA 1
ATOM 1928 C C . GLY A 1 243 ? -22.305 1.001 12.985 1.00 94.50 243 GLY A C 1
ATOM 1929 O O . GLY A 1 243 ? -21.980 1.581 14.018 1.00 94.50 243 GLY A O 1
ATOM 1930 N N . ALA A 1 244 ? -22.341 -0.324 12.883 1.00 96.31 244 ALA A N 1
ATOM 1931 C CA . ALA A 1 244 ? -21.976 -1.222 13.966 1.00 96.31 244 ALA A CA 1
ATOM 1932 C C . ALA A 1 244 ? -21.170 -2.414 13.446 1.00 96.31 244 ALA A C 1
ATOM 1934 O O . ALA A 1 244 ? -21.361 -2.871 12.317 1.00 96.31 244 ALA A O 1
ATOM 1935 N N . THR A 1 245 ? -20.289 -2.926 14.296 1.00 95.12 245 THR A N 1
ATOM 1936 C CA . THR A 1 245 ? -19.588 -4.195 14.109 1.00 95.12 245 THR A CA 1
ATOM 1937 C C . THR A 1 245 ? -19.672 -5.020 15.389 1.00 95.12 245 THR A C 1
ATOM 1939 O O . THR A 1 245 ? -19.995 -4.498 16.454 1.00 95.12 245 THR A O 1
ATOM 1942 N N . TYR A 1 246 ? -19.393 -6.315 15.291 1.00 95.69 246 TYR A N 1
ATOM 1943 C CA . TYR A 1 246 ? -19.475 -7.242 16.413 1.00 95.69 246 TYR A CA 1
ATOM 1944 C C . TYR A 1 246 ? -18.143 -7.951 16.602 1.00 95.69 246 TYR A C 1
ATOM 1946 O O . TYR A 1 246 ? -17.492 -8.335 15.631 1.00 95.69 246 TYR A O 1
ATOM 1954 N N . GLY A 1 247 ? -17.776 -8.187 17.853 1.00 93.50 247 GLY A N 1
ATOM 1955 C CA . GLY A 1 247 ? -16.601 -8.972 18.204 1.00 93.50 247 GLY A CA 1
ATOM 1956 C C . GLY A 1 247 ? -16.734 -9.551 19.603 1.00 93.50 247 GLY A C 1
ATOM 1957 O O . GLY A 1 247 ? -17.661 -9.215 20.337 1.00 93.50 247 GLY A O 1
ATOM 1958 N N . LYS A 1 248 ? -15.828 -10.456 19.963 1.00 94.38 248 LYS A N 1
ATOM 1959 C CA . LYS A 1 248 ? -15.706 -10.935 21.344 1.00 94.38 248 LYS A CA 1
ATOM 1960 C C . LYS A 1 248 ? -14.908 -9.918 22.155 1.00 94.38 248 LYS A C 1
ATOM 1962 O O . LYS A 1 248 ? -13.911 -9.416 21.643 1.00 94.38 248 LYS A O 1
ATOM 1967 N N . ALA A 1 249 ? -15.331 -9.612 23.374 1.00 94.88 249 ALA A N 1
ATOM 1968 C CA . ALA A 1 249 ? -14.564 -8.782 24.293 1.00 94.88 249 ALA A CA 1
ATOM 1969 C C . ALA A 1 249 ? -13.291 -9.516 24.741 1.00 94.88 249 ALA A C 1
ATOM 1971 O O . ALA A 1 249 ? -13.361 -10.688 25.107 1.00 94.88 249 ALA A O 1
ATOM 1972 N N . ALA A 1 250 ? -12.162 -8.811 24.716 1.00 93.12 250 ALA A N 1
ATOM 1973 C CA . ALA A 1 250 ? -10.883 -9.247 25.266 1.00 93.12 250 ALA A CA 1
ATOM 1974 C C . ALA A 1 250 ? -10.424 -8.195 26.285 1.00 93.12 250 ALA A C 1
ATOM 1976 O O . ALA A 1 250 ? -10.145 -7.048 25.918 1.00 93.12 250 ALA A O 1
ATOM 1977 N N . LEU A 1 251 ? -10.435 -8.545 27.567 1.00 92.81 251 LEU A N 1
ATOM 1978 C CA . LEU A 1 251 ? -10.217 -7.603 28.659 1.00 92.81 251 LEU A CA 1
ATOM 1979 C C . LEU A 1 251 ? -8.723 -7.430 28.964 1.00 92.81 251 LEU A C 1
ATOM 1981 O O . LEU A 1 251 ? -7.966 -8.401 28.961 1.00 92.81 251 LEU A O 1
ATOM 1985 N N . VAL A 1 252 ? -8.303 -6.180 29.207 1.00 90.12 252 VAL A N 1
ATOM 1986 C CA . VAL A 1 252 ? -6.908 -5.787 29.504 1.00 90.12 252 VAL A CA 1
ATOM 1987 C C . VAL A 1 252 ? -6.770 -4.752 30.619 1.00 90.12 252 VAL A C 1
ATOM 1989 O O . VAL A 1 252 ? -7.717 -3.955 30.863 1.00 90.12 252 VAL A O 1
#

pLDDT: mean 93.29, std 4.14, range [76.0, 98.06]

Secondary structure (DSSP, 8-state):
-EE----SSPPSTT---HHHHHHHHHHHHT-HHHHHHHHHTTTTSSS-SB-SS-B----TTGGG-HHHHHHHHHHHHHHHHHTTS----HHHHHHH-EE-----GGGG-SHHHHHHTT-----S--HHHHHHHHHHHHHHHTTT--TTHHHHTT--SSPPP--HHHHHHHHHHHTT--TTTS---------TT--TTTTTT-HHHHHHHHTSTTSSSEEE-HHHHHHHTPPTT-EEEEEETTEEEEEEEEE-